Protein 4EZB (pdb70)

Sequence (290 aa):
TENLYFQSTTIAFIGFGEAAQSIAGGLGGRNAARLAAYDLRFNDPAASGALRARAAELGVEPLDDVAGIACADVVLSLVVGAATKAVAASAAPHLSDEAVFIDLNSVGPDTKALAAGAIATGKGSFVEGAVARVPPYAEKVPILVAGRRAVEVAERLNALGNLEAVGETPGQASSLKIRSVIKGVEALLIEALSSAERAGVTERILDSVQETFPGLDWRDVADYYLSRTFEHGARRVTETEAAETIESFGLNAPSRAACETIAAAHAAKDQGLSVNDGYRGFVPVLARRL

CATH classification: 3.40.50.720 (+1 more: 1.10.1040.10)

Secondary structure (DSSP, 8-state):
---HHHH--EEEEE--SHHHHHHHHHHHTTT-SEEEEE-GGGG-TTTHHHHHHHHHHTT-EEESSGGGGGG-SEEEE---GGGHHHHHHHHGGG--TT-EEEE--S--HHHHHHHHHHHHTSS-EEEEEE---STTTGGGS-EEEESTTHHHHHHHHHTT--EEEEESSTTHHHHH--TT--HHHHHHHHHHHHHHHHTT-HHHHHHHHHHHSTTS-HHHHHHHHHHHHHHHHHHHHH--HHHHHHHTTT-----HHHHHHHHHHHH---SS--TTSHHHHHHHHHHHH-

Nearest PDB structures (foldseek):
  4ezb-assembly1_A-2  TM=1.002E+00  e=1.034E-50  Sinorhizobium meliloti 1021
  3qsg-assembly1_A-2  TM=8.245E-01  e=1.124E-21  Alicyclobacillus acidocaldarius subsp. acidocaldarius DSM 446
  6smt-assembly3_E  TM=5.407E-01  e=2.673E-12  Mycolicibacterium smegmatis MC2 155
  8jku-assembly1_A  TM=5.371E-01  e=3.330E-12  synthetic construct
  7wxe-assembly1_B  TM=5.294E-01  e=2.555E-10  Paenibacillus mucilaginosus

Structure (mmCIF, N/CA/C/O backbone):
data_4EZB
#
_entry.id   4EZB
#
_cell.length_a   115.312
_cell.length_b   51.264
_cell.length_c   51.068
_cell.angle_alpha   90.000
_cell.angle_beta   105.440
_cell.angle_gamma   90.000
#
_symmetry.space_group_name_H-M   'C 1 2 1'
#
loop_
_entity.id
_entity.type
_entity.pdbx_description
1 polymer 'uncharacterized conserved protein'
2 water water
#
loop_
_atom_site.group_PDB
_atom_site.id
_atom_site.type_symbol
_atom_site.label_atom_id
_atom_site.label_alt_id
_atom_site.label_comp_id
_atom_site.label_asym_id
_atom_site.label_entity_id
_atom_site.label_seq_id
_atom_site.pdbx_PDB_ins_code
_atom_site.Cartn_x
_atom_site.Cartn_y
_atom_site.Cartn_z
_atom_site.occupancy
_atom_site.B_iso_or_equiv
_atom_site.auth_seq_id
_atom_site.auth_comp_id
_atom_site.auth_asym_id
_atom_site.auth_atom_id
_atom_site.pdbx_PDB_model_num
ATOM 1 N N . THR A 1 15 ? 21.846 45.150 4.591 1.00 77.42 -8 THR A N 1
ATOM 2 C CA . THR A 1 15 ? 23.057 45.254 3.719 1.00 79.08 -8 THR A CA 1
ATOM 3 C C . THR A 1 15 ? 23.651 43.870 3.395 1.00 78.00 -8 THR A C 1
ATOM 4 O O . THR A 1 15 ? 24.781 43.751 2.905 1.00 80.70 -8 THR A O 1
ATOM 8 N N . GLU A 1 16 ? 22.876 42.831 3.681 1.00 77.73 -7 GLU A N 1
ATOM 9 C CA . GLU A 1 16 ? 23.146 41.485 3.172 1.00 79.70 -7 GLU A CA 1
ATOM 10 C C . GLU A 1 16 ? 22.772 41.419 1.672 1.00 79.78 -7 GLU A C 1
ATOM 11 O O . GLU A 1 16 ? 22.352 42.426 1.093 1.00 85.97 -7 GLU A O 1
ATOM 17 N N . ASN A 1 17 ? 22.925 40.255 1.041 1.00 73.70 -6 ASN A N 1
ATOM 18 C CA . A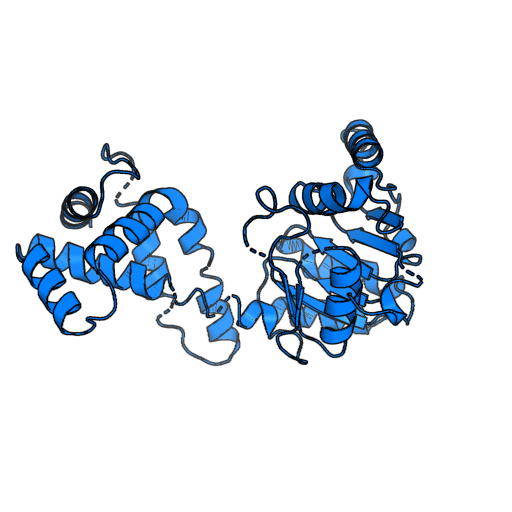SN A 1 17 ? 22.787 40.150 -0.423 1.00 70.06 -6 ASN A CA 1
ATOM 19 C C . ASN A 1 17 ? 21.352 40.216 -0.910 1.00 68.25 -6 ASN A C 1
ATOM 20 O O . ASN A 1 17 ? 20.450 39.640 -0.285 1.00 64.50 -6 ASN A O 1
ATOM 25 N N . LEU A 1 18 ? 21.150 40.926 -2.022 1.00 66.61 -5 LEU A N 1
ATOM 26 C CA . LEU A 1 18 ? 19.800 41.186 -2.540 1.00 66.38 -5 LEU A CA 1
ATOM 27 C C . LEU A 1 18 ? 19.184 39.917 -3.102 1.00 66.81 -5 LEU A C 1
ATOM 28 O O . LEU A 1 18 ? 17.998 39.627 -2.875 1.00 64.32 -5 LEU A O 1
ATOM 33 N N . TYR A 1 19 ? 20.002 39.161 -3.827 1.00 68.93 -4 TYR A N 1
ATOM 34 C CA . TYR A 1 19 ? 19.561 37.908 -4.408 1.00 71.23 -4 TYR A CA 1
ATOM 35 C C . TYR A 1 19 ? 18.884 37.025 -3.345 1.00 69.96 -4 TYR A C 1
ATOM 36 O O . TYR A 1 19 ? 17.888 36.347 -3.633 1.00 66.83 -4 TYR A O 1
ATOM 45 N N . PHE A 1 20 ? 19.403 37.092 -2.113 1.00 71.83 -3 PHE A N 1
ATOM 46 C CA . PHE A 1 20 ? 18.948 36.243 -1.001 1.00 73.67 -3 PHE A CA 1
ATOM 47 C C . PHE A 1 20 ? 17.785 36.773 -0.148 1.00 80.95 -3 PHE A C 1
ATOM 48 O O . PHE A 1 20 ? 17.014 35.974 0.393 1.00 84.04 -3 PHE A O 1
ATOM 56 N N . GLN A 1 21 ? 17.653 38.100 -0.041 1.00 81.83 -2 GLN A N 1
ATOM 57 C CA . GLN A 1 21 ? 16.496 38.731 0.628 1.00 81.48 -2 GLN A CA 1
ATOM 58 C C . GLN A 1 21 ? 15.200 38.621 -0.176 1.00 88.11 -2 GLN A C 1
ATOM 59 O O . GLN A 1 21 ? 14.136 38.364 0.393 1.00 93.66 -2 GLN A O 1
ATOM 65 N N . SER A 1 22 ? 15.288 38.839 -1.488 1.00 90.08 -1 SER A N 1
ATOM 66 C CA . SER A 1 22 ? 14.138 38.708 -2.383 1.00 97.96 -1 SER A CA 1
ATOM 67 C C . SER A 1 22 ? 14.018 37.272 -2.925 1.00 106.46 -1 SER A C 1
ATOM 68 O O . SER A 1 22 ? 13.930 37.049 -4.138 1.00 109.76 -1 SER A O 1
ATOM 87 N N . THR A 1 25 ? 12.349 31.310 0.850 1.00 92.61 2 THR A N 1
ATOM 88 C CA . THR A 1 25 ? 13.265 30.579 1.730 1.00 78.44 2 THR A CA 1
ATOM 89 C C . THR A 1 25 ? 12.609 29.665 2.801 1.00 65.98 2 THR A C 1
ATOM 90 O O . THR A 1 25 ? 12.284 30.107 3.908 1.00 62.86 2 THR A O 1
ATOM 94 N N . THR A 1 26 ? 12.434 28.385 2.464 1.00 58.63 3 THR A N 1
ATOM 95 C CA . THR A 1 26 ? 11.908 27.395 3.416 1.00 55.54 3 THR A CA 1
ATOM 96 C C . THR A 1 26 ? 12.993 26.489 4.021 1.00 52.15 3 THR A C 1
ATOM 97 O O . THR A 1 26 ? 13.770 25.868 3.302 1.00 51.88 3 THR A O 1
ATOM 101 N N . ILE A 1 27 ? 13.025 26.447 5.349 1.00 51.79 4 ILE A N 1
ATOM 102 C CA . ILE A 1 27 ? 13.965 25.643 6.122 1.00 51.89 4 ILE A CA 1
ATOM 103 C C . ILE A 1 27 ? 13.233 24.514 6.836 1.00 52.31 4 ILE A C 1
ATOM 104 O O . ILE A 1 27 ? 12.217 24.767 7.490 1.00 54.73 4 ILE A O 1
ATOM 109 N N . ALA A 1 28 ? 13.745 23.283 6.707 1.00 47.55 5 ALA A N 1
ATOM 110 C CA . ALA A 1 28 ? 13.228 22.145 7.471 1.00 47.28 5 ALA A CA 1
ATOM 111 C C . ALA A 1 28 ? 14.276 21.601 8.417 1.00 45.46 5 ALA A C 1
ATOM 112 O O . ALA A 1 28 ? 15.362 21.266 7.994 1.00 44.78 5 ALA A O 1
ATOM 114 N N . PHE A 1 29 ? 13.953 21.530 9.703 1.00 46.10 6 PHE A N 1
ATOM 115 C CA . PHE A 1 29 ? 14.827 20.863 10.669 1.00 44.05 6 PHE A CA 1
ATOM 116 C C . PHE A 1 29 ? 14.574 19.361 10.610 1.00 47.20 6 PHE A C 1
ATOM 117 O O . PHE A 1 29 ? 13.440 18.919 10.407 1.00 49.10 6 PHE A O 1
ATOM 125 N N . ILE A 1 30 ? 15.633 18.571 10.742 1.00 45.06 7 ILE A N 1
ATOM 126 C CA . ILE A 1 30 ? 15.460 17.165 11.071 1.00 40.61 7 ILE A CA 1
ATOM 127 C C . ILE A 1 30 ? 16.022 16.986 12.459 1.00 40.40 7 ILE A C 1
ATOM 128 O O . ILE A 1 30 ? 17.213 17.181 12.685 1.00 39.48 7 ILE A O 1
ATOM 133 N N . GLY A 1 31 ? 15.132 16.645 13.382 1.00 45.26 8 GLY A N 1
ATOM 134 C CA . GLY A 1 31 ? 15.413 16.712 14.804 1.00 48.54 8 GLY A CA 1
ATOM 135 C C . GLY A 1 31 ? 14.769 17.995 15.283 1.00 53.00 8 GLY A C 1
ATOM 136 O O . GLY A 1 31 ? 14.973 19.051 14.686 1.00 54.05 8 GLY A O 1
ATOM 137 N N . PHE A 1 32 ? 13.951 17.893 16.326 1.00 53.29 9 PHE A N 1
ATOM 138 C CA . PHE A 1 32 ? 13.397 19.062 16.982 1.00 53.24 9 PHE A CA 1
ATOM 139 C C . PHE A 1 32 ? 13.653 19.039 18.491 1.00 51.71 9 PHE A C 1
ATOM 140 O O . PHE A 1 32 ? 12.729 19.128 19.300 1.00 52.38 9 PHE A O 1
ATOM 148 N N . GLY A 1 33 ? 14.924 18.900 18.849 1.00 50.73 10 GLY A N 1
ATOM 149 C CA . GLY A 1 33 ? 15.359 18.956 20.241 1.00 53.86 10 GLY A CA 1
ATOM 150 C C . GLY A 1 33 ? 15.626 20.390 20.654 1.00 58.67 10 GLY A C 1
ATOM 151 O O . GLY A 1 33 ? 15.181 21.330 19.981 1.00 58.43 10 GLY A O 1
ATOM 152 N N . GLU A 1 34 ? 16.370 20.554 21.746 1.00 60.12 11 GLU A N 1
ATOM 153 C CA . GLU A 1 34 ? 16.683 21.880 22.295 1.00 66.32 11 GLU A CA 1
ATOM 154 C C . GLU A 1 34 ? 17.395 22.801 21.290 1.00 64.09 11 GLU A C 1
ATOM 155 O O . GLU A 1 34 ? 16.913 23.909 21.004 1.00 61.90 11 GLU A O 1
ATOM 161 N N . ALA A 1 35 ? 18.528 22.332 20.758 1.00 59.24 12 ALA A N 1
ATOM 162 C CA . ALA A 1 35 ? 19.327 23.100 19.792 1.00 54.20 12 ALA A CA 1
ATOM 163 C C . ALA A 1 35 ? 18.504 23.565 18.592 1.00 54.45 12 ALA A C 1
ATOM 164 O O . ALA A 1 35 ? 18.554 24.751 18.243 1.00 54.15 12 ALA A O 1
ATOM 166 N N . ALA A 1 36 ? 17.752 22.638 17.981 1.00 51.18 13 ALA A N 1
ATOM 167 C CA . ALA A 1 36 ? 16.846 22.965 16.879 1.00 51.81 13 ALA A CA 1
ATOM 168 C C . ALA A 1 36 ? 15.755 23.920 17.309 1.00 56.39 13 ALA A C 1
ATOM 169 O O . ALA A 1 36 ? 15.328 24.753 16.513 1.00 57.73 13 ALA A O 1
ATOM 171 N N . GLN A 1 37 ? 15.301 23.793 18.560 1.00 59.90 14 GLN A N 1
ATOM 172 C CA . GLN A 1 37 ? 14.238 24.660 19.099 1.00 60.55 14 GLN A CA 1
ATOM 173 C C . GLN A 1 37 ? 14.687 26.111 19.308 1.00 58.88 14 GLN A C 1
ATOM 174 O O . GLN A 1 37 ? 14.047 27.043 18.799 1.00 59.04 14 GLN A O 1
ATOM 180 N N . SER A 1 38 ? 15.794 26.294 20.030 1.00 60.13 15 SER A N 1
ATOM 181 C CA . SER A 1 38 ? 16.417 27.615 20.179 1.00 64.62 15 SER A CA 1
ATOM 182 C C . SER A 1 38 ? 16.764 28.275 18.839 1.00 65.28 15 SER A C 1
ATOM 183 O O . SER A 1 38 ? 16.504 29.460 18.663 1.00 63.40 15 SER A O 1
ATOM 186 N N . ILE A 1 39 ? 17.331 27.521 17.892 1.00 63.43 16 ILE A N 1
ATOM 187 C CA . ILE A 1 39 ? 17.581 28.089 16.562 1.00 60.22 16 ILE A CA 1
ATOM 188 C C . ILE A 1 39 ? 16.272 28.562 15.927 1.00 59.59 16 ILE A C 1
ATOM 189 O O . ILE A 1 39 ? 16.163 29.719 15.506 1.00 57.11 16 ILE A O 1
ATOM 194 N N . ALA A 1 40 ? 15.283 27.673 15.873 1.00 61.34 17 ALA A N 1
ATOM 195 C CA . ALA A 1 40 ? 13.986 28.004 15.268 1.00 65.61 17 ALA A CA 1
ATOM 196 C C . ALA A 1 40 ? 13.286 29.090 16.069 1.00 66.50 17 ALA A C 1
ATOM 197 O O . ALA A 1 40 ? 12.508 29.875 15.521 1.00 64.46 17 ALA A O 1
ATOM 199 N N . GLY A 1 41 ? 13.584 29.124 17.367 1.00 71.33 18 GLY A N 1
ATOM 200 C CA . GLY A 1 41 ? 13.125 30.191 18.260 1.00 77.21 18 GLY A CA 1
ATOM 201 C C . GLY A 1 41 ? 13.454 31.576 17.736 1.00 78.80 18 GLY A C 1
ATOM 202 O O . GLY A 1 41 ? 12.549 32.356 17.426 1.00 79.57 18 GLY A O 1
ATOM 203 N N . GLY A 1 42 ? 14.752 31.859 17.613 1.00 79.31 19 GLY A N 1
ATOM 204 C CA . GLY A 1 42 ? 15.248 33.156 17.129 1.00 79.10 19 GLY A CA 1
ATOM 205 C C . GLY A 1 42 ? 14.865 33.536 15.705 1.00 78.16 19 GLY A C 1
ATOM 206 O O . GLY A 1 42 ? 14.927 34.706 15.333 1.00 83.57 19 GLY A O 1
ATOM 207 N N . LEU A 1 43 ? 14.469 32.555 14.906 1.00 74.64 20 LEU A N 1
ATOM 208 C CA . LEU A 1 43 ? 14.041 32.797 13.529 1.00 79.29 20 LEU A CA 1
ATOM 209 C C . LEU A 1 43 ? 12.532 32.986 13.421 1.00 84.56 20 LEU A C 1
ATOM 210 O O . LEU A 1 43 ? 12.051 33.686 12.522 1.00 81.45 20 LEU A O 1
ATOM 215 N N . GLY A 1 44 ? 11.807 32.345 14.343 1.00 93.39 21 GLY A N 1
ATOM 216 C CA . GLY A 1 44 ? 10.352 32.171 14.267 1.00 98.91 21 GLY A CA 1
ATOM 217 C C . GLY A 1 44 ? 9.487 33.417 14.312 1.00 105.68 21 GLY A C 1
ATOM 218 O O . GLY A 1 44 ? 8.529 33.542 13.538 1.00 112.37 21 GLY A O 1
ATOM 219 N N . GLY A 1 45 ? 9.815 34.332 15.221 1.00 104.57 22 GLY A N 1
ATOM 220 C CA . GLY A 1 45 ? 9.060 35.574 15.382 1.00 111.16 22 GLY A CA 1
ATOM 221 C C . GLY A 1 45 ? 9.145 36.495 14.177 1.00 111.36 22 GLY A C 1
ATOM 222 O O . GLY A 1 45 ? 8.185 37.216 13.866 1.00 111.91 22 GLY A O 1
ATOM 223 N N . ARG A 1 46 ? 10.291 36.460 13.496 1.00 106.53 23 ARG A N 1
ATOM 224 C CA . ARG A 1 46 ? 10.526 37.297 12.322 1.00 106.15 23 ARG A CA 1
ATOM 225 C C . ARG A 1 46 ? 9.745 36.797 11.118 1.00 103.27 23 ARG A C 1
ATOM 226 O O . ARG A 1 46 ? 9.554 37.538 10.159 1.00 104.73 23 ARG A O 1
ATOM 234 N N . ASN A 1 47 ? 9.289 35.545 11.163 1.00 100.04 24 ASN A N 1
ATOM 235 C CA . ASN A 1 47 ? 8.899 34.844 9.940 1.00 98.01 24 ASN A CA 1
ATOM 236 C C . ASN A 1 47 ? 9.988 35.173 8.904 1.00 96.26 24 ASN A C 1
ATOM 237 O O . ASN A 1 47 ? 9.703 35.584 7.771 1.00 93.77 24 ASN A O 1
ATOM 242 N N . ALA A 1 48 ? 11.243 35.018 9.347 1.00 94.18 25 ALA A N 1
ATOM 243 C CA . ALA A 1 48 ? 12.431 35.180 8.507 1.00 83.02 25 ALA A CA 1
ATOM 244 C C . ALA A 1 48 ? 12.420 34.128 7.406 1.00 78.16 25 ALA A C 1
ATOM 245 O O . ALA A 1 48 ? 13.018 34.315 6.338 1.00 78.16 25 ALA A O 1
ATOM 247 N N . ALA A 1 49 ? 11.722 33.026 7.674 1.00 70.57 26 ALA A N 1
ATOM 248 C CA . ALA A 1 49 ? 11.544 31.967 6.697 1.00 66.01 26 ALA A CA 1
ATOM 249 C C . ALA A 1 49 ? 10.398 31.064 7.131 1.00 60.37 26 ALA A C 1
ATOM 250 O O . ALA A 1 49 ? 10.147 30.920 8.330 1.00 55.93 26 ALA A O 1
ATOM 252 N N . ARG A 1 50 ? 9.685 30.488 6.162 1.00 61.47 27 ARG A N 1
ATOM 253 C CA . ARG A 1 50 ? 8.803 29.365 6.449 1.00 63.71 27 ARG A CA 1
ATOM 254 C C . ARG A 1 50 ? 9.632 28.256 7.119 1.00 64.22 27 ARG A C 1
ATOM 255 O O . ARG A 1 50 ? 10.537 27.687 6.502 1.00 65.55 27 ARG A O 1
ATOM 263 N N . LEU A 1 51 ? 9.344 27.986 8.390 1.00 59.95 28 LEU A N 1
ATOM 264 C CA . LEU A 1 51 ? 10.001 26.923 9.131 1.00 53.95 28 LEU A CA 1
ATOM 265 C C . LEU A 1 51 ? 9.155 25.659 9.124 1.00 54.49 28 LEU A C 1
ATOM 266 O O . LEU A 1 51 ? 7.933 25.730 9.029 1.00 58.35 28 LEU A O 1
ATOM 271 N N . ALA A 1 52 ? 9.817 24.505 9.199 1.00 52.29 29 ALA A N 1
ATOM 272 C CA . ALA A 1 52 ? 9.173 23.192 9.393 1.00 50.03 29 ALA A CA 1
ATOM 273 C C . ALA A 1 52 ? 10.136 22.309 10.165 1.00 47.45 29 ALA A C 1
ATOM 274 O O . ALA A 1 52 ? 11.325 22.628 10.271 1.00 45.48 29 ALA A O 1
ATOM 276 N N . ALA A 1 53 ? 9.631 21.219 10.731 1.00 45.75 30 ALA A N 1
ATOM 277 C CA . ALA A 1 53 ? 10.502 20.273 11.411 1.00 45.61 30 ALA A CA 1
ATOM 278 C C . ALA A 1 53 ? 9.968 18.845 11.316 1.00 51.35 30 ALA A C 1
ATOM 279 O O . ALA A 1 53 ? 8.776 18.601 11.563 1.00 53.78 30 ALA A O 1
ATOM 281 N N . TYR A 1 54 ? 10.838 17.908 10.929 1.00 50.75 31 TYR A N 1
ATOM 282 C CA . TYR A 1 54 ? 10.516 16.497 11.089 1.00 52.79 31 TYR A CA 1
ATOM 283 C C . TYR A 1 54 ? 11.183 15.955 12.358 1.00 50.17 31 TYR A C 1
ATOM 284 O O . TYR A 1 54 ? 12.376 16.199 12.617 1.00 49.02 31 TYR A O 1
ATOM 293 N N . ASP A 1 55 ? 10.385 15.253 13.157 1.00 47.02 32 ASP A N 1
ATOM 294 C CA . ASP A 1 55 ? 10.861 14.584 14.359 1.00 50.25 32 ASP A CA 1
ATOM 295 C C . ASP A 1 55 ? 10.044 13.294 14.491 1.00 55.43 32 ASP A C 1
ATOM 296 O O . ASP A 1 55 ? 8.856 13.271 14.166 1.00 52.54 32 ASP A O 1
ATOM 301 N N . LEU A 1 56 ? 10.698 12.217 14.925 1.00 59.18 33 LEU A N 1
ATOM 302 C CA . LEU A 1 56 ? 10.024 10.930 15.131 1.00 59.64 33 LEU A CA 1
ATOM 303 C C . LEU A 1 56 ? 8.967 11.045 16.222 1.00 57.00 33 LEU A C 1
ATOM 304 O O . LEU A 1 56 ? 7.952 10.347 16.181 1.00 56.35 33 LEU A O 1
ATOM 309 N N . ARG A 1 57 ? 9.216 11.925 17.194 1.00 54.33 34 ARG A N 1
ATOM 310 C CA . ARG A 1 57 ? 8.305 12.121 18.312 1.00 54.38 34 ARG A CA 1
ATOM 311 C C . ARG A 1 57 ? 6.983 12.783 17.909 1.00 55.41 34 ARG A C 1
ATOM 312 O O . ARG A 1 57 ? 6.005 12.726 18.667 1.00 57.74 34 ARG A O 1
ATOM 320 N N . PHE A 1 58 ? 6.945 13.405 16.731 1.00 54.20 35 PHE A N 1
ATOM 321 C CA . PHE A 1 58 ? 5.699 13.944 16.187 1.00 53.31 35 PHE A CA 1
ATOM 322 C C . PHE A 1 58 ? 4.660 12.833 15.932 1.00 56.96 35 PHE A C 1
ATOM 323 O O . PHE A 1 58 ? 3.469 13.116 15.777 1.00 55.11 35 PHE A O 1
ATOM 331 N N . ASN A 1 59 ? 5.125 11.578 15.932 1.00 59.91 36 ASN A N 1
ATOM 332 C CA . ASN A 1 59 ? 4.305 10.384 15.666 1.00 64.13 36 ASN A CA 1
ATOM 333 C C . ASN A 1 59 ? 4.069 9.489 16.888 1.00 60.01 36 ASN A C 1
ATOM 334 O O . ASN A 1 59 ? 3.361 8.485 16.804 1.00 60.08 36 ASN A O 1
ATOM 339 N N . ASP A 1 60 ? 4.694 9.847 18.005 1.00 56.08 37 ASP A N 1
ATOM 340 C CA . ASP A 1 60 ? 4.595 9.098 19.251 1.00 54.82 37 ASP A CA 1
ATOM 341 C C . ASP A 1 60 ? 3.460 9.674 20.076 1.00 52.02 37 ASP A C 1
ATOM 342 O O . ASP A 1 60 ? 3.545 10.822 20.487 1.00 51.69 37 ASP A O 1
ATOM 347 N N . PRO A 1 61 ? 2.396 8.883 20.341 1.00 51.92 38 PRO A N 1
ATOM 348 C CA . PRO A 1 61 ? 1.262 9.421 21.110 1.00 50.88 38 PRO A CA 1
ATOM 349 C C . PRO A 1 61 ? 1.664 10.016 22.471 1.00 50.76 38 PRO A C 1
ATOM 350 O O . PRO A 1 61 ? 0.957 10.877 23.004 1.00 52.69 38 PRO A O 1
ATOM 354 N N . ALA A 1 62 ? 2.790 9.561 23.014 1.00 48.06 39 ALA A N 1
ATOM 355 C CA . ALA A 1 62 ? 3.236 9.953 24.344 1.00 47.06 39 ALA A CA 1
ATOM 356 C C . ALA A 1 62 ? 3.934 11.300 24.328 1.00 49.79 39 ALA A C 1
ATOM 357 O O . ALA A 1 62 ? 4.057 11.941 25.367 1.00 48.17 39 ALA A O 1
ATOM 359 N N . ALA A 1 63 ? 4.397 11.728 23.155 1.00 49.64 40 ALA A N 1
ATOM 360 C CA . ALA A 1 63 ? 5.184 12.951 23.069 1.00 49.80 40 ALA A CA 1
ATOM 361 C C . ALA A 1 63 ? 4.596 13.913 22.068 1.00 49.86 40 ALA A C 1
ATOM 362 O O . ALA A 1 63 ? 4.930 15.095 22.068 1.00 50.64 40 ALA A O 1
ATOM 364 N N . SER A 1 64 ? 3.721 13.397 21.218 1.00 50.03 41 SER A N 1
ATOM 365 C CA . SER A 1 64 ? 3.200 14.151 20.078 1.00 54.63 41 SER A CA 1
ATOM 366 C C . SER A 1 64 ? 2.543 15.487 20.465 1.00 56.69 41 SER A C 1
ATOM 367 O O . SER A 1 64 ? 2.902 16.540 19.939 1.00 59.65 41 SER A O 1
ATOM 370 N N . GLY A 1 65 ? 1.595 15.430 21.393 1.00 56.73 42 GLY A N 1
ATOM 371 C CA . GLY A 1 65 ? 0.860 16.601 21.813 1.00 56.16 42 GLY A CA 1
ATOM 372 C C . GLY A 1 65 ? 1.796 17.692 22.274 1.00 54.84 42 GLY A C 1
ATOM 373 O O . GLY A 1 65 ? 1.742 18.815 21.768 1.00 54.31 42 GLY A O 1
ATOM 374 N N . ALA A 1 66 ? 2.662 17.345 23.225 1.00 53.96 43 ALA A N 1
ATOM 375 C CA . ALA A 1 66 ? 3.588 18.299 23.831 1.00 53.60 43 ALA A CA 1
ATOM 376 C C . ALA A 1 66 ? 4.596 18.853 22.828 1.00 57.85 43 ALA A C 1
ATOM 377 O O . ALA A 1 66 ? 4.987 20.016 22.925 1.00 60.51 43 ALA A O 1
ATOM 379 N N . LEU A 1 67 ? 5.030 18.033 21.871 1.00 57.92 44 LEU A N 1
ATOM 380 C CA . LEU A 1 67 ? 5.991 18.533 20.884 1.00 56.76 44 LEU A CA 1
ATOM 381 C C . LEU A 1 67 ? 5.343 19.438 19.830 1.00 55.35 44 LEU A C 1
ATOM 382 O O . LEU A 1 67 ? 5.953 20.421 19.405 1.00 55.58 44 LEU A O 1
ATOM 387 N N . ARG A 1 68 ? 4.108 19.120 19.441 1.00 55.68 45 ARG A N 1
ATOM 388 C CA . ARG A 1 68 ? 3.390 19.910 18.443 1.00 57.95 45 ARG A CA 1
ATOM 389 C C . ARG A 1 68 ? 2.970 21.282 18.957 1.00 64.97 45 ARG A C 1
ATOM 390 O O . ARG A 1 68 ? 2.904 22.253 18.194 1.00 66.47 45 ARG A O 1
ATOM 398 N N . ALA A 1 69 ? 2.686 21.351 20.253 1.00 67.53 46 ALA A N 1
ATOM 399 C CA . ALA A 1 69 ? 2.382 22.617 20.897 1.00 68.58 46 ALA A CA 1
ATOM 400 C C . ALA A 1 69 ? 3.607 23.512 20.863 1.00 69.04 46 ALA A C 1
ATOM 401 O O . ALA A 1 69 ? 3.491 24.703 20.571 1.00 68.33 46 ALA A O 1
ATOM 403 N N . ARG A 1 70 ? 4.779 22.947 21.159 1.00 68.49 47 ARG A N 1
ATOM 404 C CA . ARG A 1 70 ? 5.993 23.756 21.166 1.00 67.21 47 ARG A CA 1
ATOM 405 C C . ARG A 1 70 ? 6.373 24.194 19.763 1.00 68.98 47 ARG A C 1
ATOM 406 O O . ARG A 1 70 ? 6.848 25.315 19.566 1.00 71.76 47 ARG A O 1
ATOM 414 N N . ALA A 1 71 ? 6.126 23.325 18.791 1.00 66.97 48 ALA A N 1
ATOM 415 C CA . ALA A 1 71 ? 6.322 23.677 17.394 1.00 64.99 48 ALA A CA 1
ATOM 416 C C . ALA A 1 71 ? 5.432 24.864 17.026 1.00 67.96 48 ALA A C 1
ATOM 417 O O . ALA A 1 71 ? 5.866 25.780 16.319 1.00 68.79 48 ALA A O 1
ATOM 419 N N . ALA A 1 72 ? 4.196 24.846 17.523 1.00 67.57 49 ALA A N 1
ATOM 420 C CA . ALA A 1 72 ? 3.243 25.930 17.297 1.00 67.84 49 ALA A CA 1
ATOM 421 C C . ALA A 1 72 ? 3.662 27.213 18.036 1.00 64.63 49 ALA A C 1
ATOM 422 O O . ALA A 1 72 ? 3.537 28.312 17.501 1.00 58.87 49 ALA A O 1
ATOM 424 N N . GLU A 1 73 ? 4.196 27.047 19.246 1.00 66.04 50 GLU A N 1
ATOM 425 C CA . GLU A 1 73 ? 4.643 28.161 20.076 1.00 72.74 50 GLU A CA 1
ATOM 426 C C . GLU A 1 73 ? 5.888 28.880 19.516 1.00 78.96 50 GLU A C 1
ATOM 427 O O . GLU A 1 73 ? 6.034 30.099 19.696 1.00 80.77 50 GLU A O 1
ATOM 433 N N . LEU A 1 74 ? 6.780 28.126 18.859 1.00 73.42 51 LEU A N 1
ATOM 434 C CA . LEU A 1 74 ? 7.949 28.705 18.169 1.00 63.63 51 LEU A CA 1
ATOM 435 C C . LEU A 1 74 ? 7.636 29.027 16.704 1.00 62.79 51 LEU A C 1
ATOM 436 O O . LEU A 1 74 ? 8.481 29.536 15.981 1.00 65.39 51 LEU A O 1
ATOM 441 N N . GLY A 1 75 ? 6.408 28.744 16.282 1.00 65.08 52 GLY A N 1
ATOM 442 C CA . GLY A 1 75 ? 5.947 29.066 14.934 1.00 64.21 52 GLY A CA 1
ATOM 443 C C . GLY A 1 75 ? 6.583 28.218 13.854 1.00 65.33 52 GLY A C 1
ATOM 444 O O . GLY A 1 75 ? 6.907 28.730 12.773 1.00 61.59 52 GLY A O 1
ATOM 445 N N . VAL A 1 76 ? 6.751 26.925 14.160 1.00 66.11 53 VAL A N 1
ATOM 446 C CA . VAL A 1 76 ? 7.320 25.913 13.259 1.00 59.72 53 VAL A CA 1
ATOM 447 C C . VAL A 1 76 ? 6.248 24.875 12.888 1.00 58.76 53 VAL A C 1
ATOM 448 O O . VAL A 1 76 ? 5.509 24.424 13.754 1.00 62.69 53 VAL A O 1
ATOM 452 N N . GLU A 1 77 ? 6.164 24.489 11.618 1.00 55.99 54 GLU A N 1
ATOM 453 C CA . GLU A 1 77 ? 5.220 23.454 11.223 1.00 57.63 54 GLU A CA 1
ATOM 454 C C . GLU A 1 77 ? 5.770 22.042 11.454 1.00 62.75 54 GLU A C 1
ATOM 455 O O . GLU A 1 77 ? 6.886 21.715 11.023 1.00 60.60 54 GLU A O 1
ATOM 461 N N . PRO A 1 78 ? 4.989 21.195 12.144 1.00 63.75 55 PRO A N 1
ATOM 462 C CA . PRO A 1 78 ? 5.353 19.780 12.246 1.00 63.14 55 PRO A CA 1
ATOM 463 C C . PRO A 1 78 ? 5.127 19.049 10.925 1.00 59.37 55 PRO A C 1
ATOM 464 O O . PRO A 1 78 ? 4.166 19.316 10.227 1.00 61.68 55 PRO A O 1
ATOM 468 N N . LEU A 1 79 ? 6.045 18.168 10.568 1.00 58.93 56 LEU A N 1
ATOM 469 C CA . LEU A 1 79 ? 5.886 17.334 9.399 1.00 63.24 56 LEU A CA 1
ATOM 470 C C . LEU A 1 79 ? 5.639 15.938 9.938 1.00 65.03 56 LEU A C 1
ATOM 471 O O . LEU A 1 79 ? 6.306 15.524 10.881 1.00 65.56 56 LEU A O 1
ATOM 476 N N . ASP A 1 80 ? 4.673 15.229 9.360 1.00 73.02 57 ASP A N 1
ATOM 477 C CA . ASP A 1 80 ? 4.350 13.862 9.795 1.00 83.98 57 ASP A CA 1
ATOM 478 C C . ASP A 1 80 ? 5.426 12.856 9.336 1.00 80.39 57 ASP A C 1
ATOM 479 O O . ASP A 1 80 ? 5.662 11.829 9.996 1.00 76.85 57 ASP A O 1
ATOM 484 N N . ASP A 1 81 ? 6.081 13.186 8.218 1.00 72.45 58 ASP A N 1
ATOM 485 C CA . ASP A 1 81 ? 7.000 12.291 7.515 1.00 67.29 58 ASP A CA 1
ATOM 486 C C . ASP A 1 81 ? 8.263 13.013 7.011 1.00 61.11 58 ASP A C 1
ATOM 487 O O . ASP A 1 81 ? 8.262 14.247 6.796 1.00 56.48 58 ASP A O 1
ATOM 492 N N . VAL A 1 82 ? 9.331 12.241 6.809 1.00 55.08 59 VAL A N 1
ATOM 493 C CA . VAL A 1 82 ? 10.566 12.781 6.231 1.00 53.81 59 VAL A CA 1
ATOM 494 C C . VAL A 1 82 ? 10.342 13.380 4.820 1.00 52.71 59 VAL A C 1
ATOM 495 O O . VAL A 1 82 ? 11.017 14.344 4.434 1.00 48.54 59 VAL A O 1
ATOM 499 N N . ALA A 1 83 ? 9.360 12.844 4.088 1.00 52.67 60 ALA A N 1
ATOM 500 C CA . ALA A 1 83 ? 9.058 13.307 2.731 1.00 51.40 60 ALA A CA 1
ATOM 501 C C . ALA A 1 83 ? 8.495 14.717 2.677 1.00 52.44 60 ALA A C 1
ATOM 502 O O . ALA A 1 83 ? 8.433 15.324 1.606 1.00 52.30 60 ALA A O 1
ATOM 504 N N . GLY A 1 84 ? 8.109 15.248 3.833 1.00 52.89 61 GLY A N 1
ATOM 505 C CA . GLY A 1 84 ? 7.682 16.644 3.925 1.00 52.88 61 GLY A CA 1
ATOM 506 C C . GLY A 1 84 ? 8.811 17.660 3.784 1.00 53.37 61 GLY A C 1
ATOM 507 O O . GLY A 1 84 ? 8.586 18.862 3.892 1.00 53.95 61 GLY A O 1
ATOM 508 N N . ILE A 1 85 ? 10.033 17.194 3.553 1.00 50.79 62 ILE A N 1
ATOM 509 C CA . ILE A 1 85 ? 11.160 18.108 3.386 1.00 49.01 62 ILE A CA 1
ATOM 510 C C . ILE A 1 85 ? 11.321 18.493 1.923 1.00 49.03 62 ILE A C 1
ATOM 511 O O . ILE A 1 85 ? 12.146 19.342 1.594 1.00 52.83 62 ILE A O 1
ATOM 516 N N . ALA A 1 86 ? 10.546 17.863 1.049 1.00 45.96 63 ALA A N 1
ATOM 517 C CA . ALA A 1 86 ? 10.600 18.166 -0.370 1.00 49.60 63 ALA A CA 1
ATOM 518 C C . ALA A 1 86 ? 10.347 19.650 -0.637 1.00 55.85 63 ALA A C 1
ATOM 519 O O . ALA A 1 86 ? 10.741 20.173 -1.678 1.00 64.47 63 ALA A O 1
ATOM 521 N N . CYS A 1 87 ? 9.717 20.326 0.322 1.00 58.74 64 CYS A N 1
ATOM 522 C CA . CYS A 1 87 ? 9.351 21.740 0.187 1.00 66.88 64 CYS A CA 1
ATOM 523 C C . CYS A 1 87 ? 10.485 22.691 0.550 1.00 67.23 64 CYS A C 1
ATOM 524 O O . CYS A 1 87 ? 10.439 23.873 0.197 1.00 72.73 64 CYS A O 1
ATOM 527 N N . ALA A 1 88 ? 11.485 22.181 1.270 1.00 60.81 65 ALA A N 1
ATOM 528 C CA . ALA A 1 88 ? 12.548 23.008 1.840 1.00 58.24 65 ALA A CA 1
ATOM 529 C C . ALA A 1 88 ? 13.616 23.381 0.819 1.00 51.32 65 ALA A C 1
ATOM 530 O O . ALA A 1 88 ? 13.914 22.602 -0.087 1.00 49.27 65 ALA A O 1
ATOM 532 N N . ASP A 1 89 ? 14.145 24.596 0.961 1.00 47.51 66 ASP A N 1
ATOM 533 C CA . ASP A 1 89 ? 15.366 25.021 0.266 1.00 50.91 66 ASP A CA 1
ATOM 534 C C . ASP A 1 89 ? 16.603 24.592 1.052 1.00 51.35 66 ASP A C 1
ATOM 535 O O . ASP A 1 89 ? 17.640 24.271 0.467 1.00 58.06 66 ASP A O 1
ATOM 540 N N . VAL A 1 90 ? 16.489 24.615 2.377 1.00 48.26 67 VAL A N 1
ATOM 541 C CA . VAL A 1 90 ? 17.578 24.266 3.270 1.00 47.16 67 VAL A CA 1
ATOM 542 C C . VAL A 1 90 ? 17.079 23.319 4.344 1.00 47.20 67 VAL A C 1
ATOM 543 O O . VAL A 1 90 ? 16.172 23.648 5.097 1.00 48.71 67 VAL A O 1
ATOM 547 N N . VAL A 1 91 ? 17.688 22.148 4.410 1.00 42.17 68 VAL A N 1
ATOM 548 C CA . VAL A 1 91 ? 17.409 21.196 5.451 1.00 39.85 68 VAL A CA 1
ATOM 549 C C . VAL A 1 91 ? 18.547 21.163 6.486 1.00 39.18 68 VAL A C 1
ATOM 550 O O . VAL A 1 91 ? 19.725 20.946 6.126 1.00 40.98 68 VAL A O 1
ATOM 554 N N . LEU A 1 92 ? 18.201 21.400 7.755 1.00 34.17 69 LEU A N 1
ATOM 555 C CA . LEU A 1 92 ? 19.162 21.377 8.861 1.00 31.61 69 LEU A CA 1
ATOM 556 C C . LEU A 1 92 ? 19.060 20.038 9.642 1.00 32.33 69 LEU A C 1
ATOM 557 O O . LEU A 1 92 ? 18.008 19.709 10.205 1.00 31.88 69 LEU A O 1
ATOM 562 N N . SER A 1 93 ? 20.144 19.273 9.679 1.00 32.71 70 SER A N 1
ATOM 563 C CA . SER A 1 93 ? 20.119 17.969 10.373 1.00 32.79 70 SER A CA 1
ATOM 564 C C . SER A 1 93 ? 2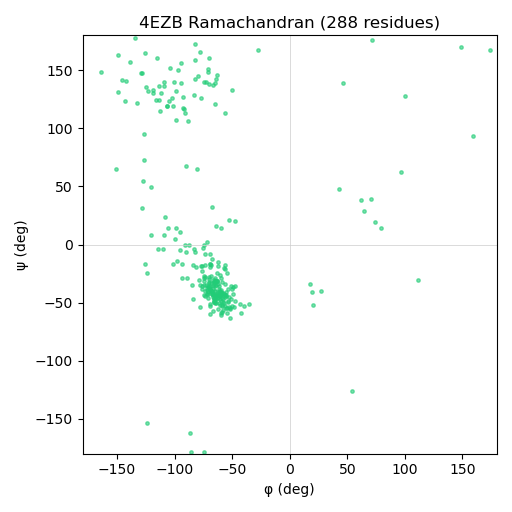0.722 18.108 11.759 1.00 32.20 70 SER A C 1
ATOM 565 O O . SER A 1 93 ? 21.910 18.264 11.892 1.00 33.54 70 SER A O 1
ATOM 568 N N . LEU A 1 94 ? 19.888 18.072 12.786 1.00 36.34 71 LEU A N 1
ATOM 569 C CA . LEU A 1 94 ? 20.368 18.112 14.175 1.00 41.44 71 LEU A CA 1
ATOM 570 C C . LEU A 1 94 ? 19.740 16.913 14.874 1.00 45.12 71 LEU A C 1
ATOM 571 O O . LEU A 1 94 ? 18.583 16.951 15.292 1.00 46.66 71 LEU A O 1
ATOM 576 N N . VAL A 1 95 ? 20.486 15.823 14.932 1.00 44.93 72 VAL A N 1
ATOM 577 C CA . VAL A 1 95 ? 19.976 14.574 15.486 1.00 43.32 72 VAL A CA 1
ATOM 578 C C . VAL A 1 95 ? 21.061 14.026 16.401 1.00 48.50 72 VAL A C 1
ATOM 579 O O . VAL A 1 95 ? 22.145 14.636 16.526 1.00 50.14 72 VAL A O 1
ATOM 583 N N . VAL A 1 96 ? 20.798 12.899 17.059 1.00 48.29 73 VAL A N 1
ATOM 584 C CA . VAL A 1 96 ? 21.847 12.318 17.879 1.00 48.78 73 VAL A CA 1
ATOM 585 C C . VAL A 1 96 ? 22.944 11.861 16.934 1.00 51.02 73 VAL A C 1
ATOM 586 O O . VAL A 1 96 ? 22.666 11.306 15.858 1.00 55.30 73 VAL A O 1
ATOM 590 N N . GLY A 1 97 ? 24.182 12.126 17.332 1.00 49.65 74 GLY A N 1
ATOM 591 C CA . GLY A 1 97 ? 25.350 11.734 16.572 1.00 49.77 74 GLY A CA 1
ATOM 592 C C . GLY A 1 97 ? 25.183 10.398 15.877 1.00 51.15 74 GLY A C 1
ATOM 593 O O . GLY A 1 97 ? 25.401 10.304 14.661 1.00 51.38 74 GLY A O 1
ATOM 594 N N . ALA A 1 98 ? 24.762 9.383 16.640 1.00 47.76 75 ALA A N 1
ATOM 595 C CA . ALA A 1 98 ? 24.640 8.024 16.129 1.00 49.18 75 ALA A CA 1
ATOM 596 C C . ALA A 1 98 ? 23.742 7.956 14.903 1.00 50.62 75 ALA A C 1
ATOM 597 O O . ALA A 1 98 ? 23.997 7.162 14.011 1.00 55.03 75 ALA A O 1
ATOM 599 N N . ALA A 1 99 ? 22.705 8.793 14.854 1.00 48.16 76 ALA A N 1
ATOM 600 C CA . ALA A 1 99 ? 21.713 8.715 13.779 1.00 49.25 76 ALA A CA 1
ATOM 601 C C . ALA A 1 99 ? 22.095 9.445 12.476 1.00 48.18 76 ALA A C 1
ATOM 602 O O . ALA A 1 99 ? 21.362 9.362 11.489 1.00 50.99 76 ALA A O 1
ATOM 604 N N . THR A 1 100 ? 23.236 10.135 12.469 1.00 45.63 77 THR A N 1
ATOM 605 C CA . THR A 1 100 ? 23.645 10.984 11.334 1.00 45.79 77 THR A CA 1
ATOM 606 C C . THR A 1 100 ? 23.406 10.390 9.917 1.00 44.42 77 THR A C 1
ATOM 607 O O . THR A 1 100 ? 22.699 10.976 9.091 1.00 42.64 77 THR A O 1
ATOM 611 N N . LYS A 1 101 ? 24.004 9.239 9.660 1.00 47.15 78 LYS A N 1
ATOM 612 C CA . LYS A 1 101 ? 23.964 8.569 8.344 1.00 49.86 78 LYS A CA 1
ATOM 613 C C . LYS A 1 101 ? 22.555 8.128 7.985 1.00 47.53 78 LYS A C 1
ATOM 614 O O . LYS A 1 101 ? 22.048 8.438 6.894 1.00 48.84 78 LYS A O 1
ATOM 620 N N . ALA A 1 102 ? 21.912 7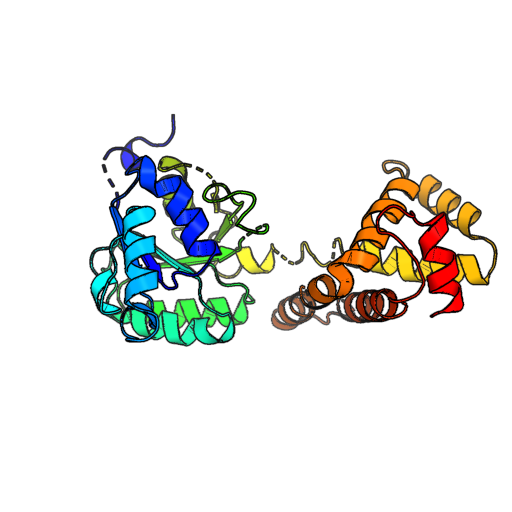.438 8.924 1.00 47.08 79 ALA A N 1
ATOM 621 C CA . ALA A 1 102 ? 20.506 7.040 8.794 1.00 47.20 79 ALA A CA 1
ATOM 622 C C . ALA A 1 102 ? 19.631 8.213 8.360 1.00 46.08 79 ALA A C 1
ATOM 623 O O . ALA A 1 102 ? 18.933 8.122 7.358 1.00 46.40 79 ALA A O 1
ATOM 625 N N . VAL A 1 103 ? 19.702 9.320 9.104 1.00 44.94 80 VAL A N 1
ATOM 626 C CA . VAL A 1 103 ? 18.984 10.543 8.752 1.00 41.80 80 VAL A CA 1
ATOM 627 C C . VAL A 1 103 ? 19.282 10.957 7.315 1.00 41.04 80 VAL A C 1
ATOM 628 O O . VAL A 1 103 ? 18.357 11.107 6.500 1.00 44.54 80 VAL A O 1
ATOM 632 N N . ALA A 1 104 ? 20.569 11.087 6.993 1.00 35.43 81 ALA A N 1
ATOM 633 C CA . ALA A 1 104 ? 20.971 11.462 5.667 1.00 33.91 81 ALA A CA 1
ATOM 634 C C . ALA A 1 104 ? 20.347 10.565 4.600 1.00 37.85 81 ALA A C 1
ATOM 635 O O . ALA A 1 104 ? 19.844 11.048 3.582 1.00 40.40 81 ALA A O 1
ATOM 637 N N . ALA A 1 105 ? 20.378 9.261 4.839 1.00 40.74 82 ALA A N 1
ATOM 638 C CA . ALA A 1 105 ? 19.863 8.294 3.879 1.00 44.28 82 ALA A CA 1
ATOM 639 C C . ALA A 1 105 ? 18.350 8.413 3.679 1.00 46.80 82 ALA A C 1
ATOM 640 O O . ALA A 1 105 ? 17.873 8.209 2.557 1.00 49.35 82 ALA A O 1
ATOM 642 N N . SER A 1 106 ? 17.611 8.768 4.741 1.00 44.77 83 SER A N 1
ATOM 643 C CA . SER A 1 106 ? 16.146 9.001 4.668 1.00 45.46 83 SER A CA 1
ATOM 644 C C . SER A 1 106 ? 15.796 10.206 3.836 1.00 44.94 83 SER A C 1
ATOM 645 O O . SER A 1 106 ? 14.817 10.203 3.065 1.00 45.49 83 SER A O 1
ATOM 648 N N . ALA A 1 107 ? 16.568 11.268 4.040 1.00 42.70 84 ALA A N 1
ATOM 649 C CA . ALA A 1 107 ? 16.294 12.523 3.399 1.00 38.18 84 ALA A CA 1
ATOM 650 C C . ALA A 1 107 ? 16.621 12.477 1.916 1.00 39.38 84 ALA A C 1
ATOM 651 O O . ALA A 1 107 ? 15.931 13.073 1.103 1.00 41.15 84 ALA A O 1
ATOM 653 N N . ALA A 1 108 ? 17.664 11.740 1.559 1.00 41.62 85 ALA A N 1
ATOM 654 C CA . ALA A 1 108 ? 18.239 11.810 0.209 1.00 42.70 85 ALA A CA 1
ATOM 655 C C . ALA A 1 108 ? 17.202 11.743 -0.925 1.00 45.26 85 ALA A C 1
ATOM 656 O O . ALA A 1 108 ? 17.223 12.595 -1.823 1.00 48.24 85 ALA A O 1
ATOM 658 N N . PRO A 1 109 ? 16.267 10.765 -0.880 1.00 45.37 86 PRO A N 1
ATOM 659 C CA . PRO A 1 109 ? 15.321 10.691 -2.007 1.00 45.51 86 PRO A CA 1
ATOM 660 C C . PRO A 1 109 ? 14.350 11.848 -2.054 1.00 45.40 86 PRO A C 1
ATOM 661 O O . PRO A 1 109 ? 13.762 12.085 -3.097 1.00 49.63 86 PRO A O 1
ATOM 665 N N . HIS A 1 110 ? 14.193 12.585 -0.965 1.00 44.51 87 HIS A N 1
ATOM 666 C CA . HIS A 1 110 ? 13.114 13.571 -0.906 1.00 48.41 87 HIS A CA 1
ATOM 667 C C . HIS A 1 110 ? 13.520 14.991 -1.216 1.00 51.03 87 HIS A C 1
ATOM 668 O O . HIS A 1 110 ? 12.669 15.847 -1.452 1.00 51.48 87 HIS A O 1
ATOM 675 N N . LEU A 1 111 ? 14.820 15.234 -1.222 1.00 53.03 88 LEU A N 1
ATOM 676 C CA . LEU A 1 111 ? 15.334 16.553 -1.528 1.00 52.21 88 LEU A CA 1
ATOM 677 C C . LEU A 1 111 ? 15.114 16.873 -2.989 1.00 52.85 88 LEU A C 1
ATOM 678 O O . LEU A 1 111 ? 15.306 16.019 -3.854 1.00 54.68 88 LEU A O 1
ATOM 683 N N . SER A 1 112 ? 14.701 18.106 -3.253 1.00 55.05 89 SER A N 1
ATOM 684 C CA . SER A 1 112 ? 14.717 18.657 -4.598 1.00 62.63 89 SER A CA 1
ATOM 685 C C . SER A 1 112 ? 16.151 18.887 -5.043 1.00 65.42 89 SER A C 1
ATOM 686 O O . SER A 1 112 ? 17.053 19.009 -4.208 1.00 64.48 89 SER A O 1
ATOM 689 N N . ASP A 1 113 ? 16.365 18.993 -6.351 1.00 68.14 90 ASP A N 1
ATOM 690 C CA . ASP A 1 113 ? 17.724 19.190 -6.857 1.00 74.06 90 ASP A CA 1
ATOM 691 C C . ASP A 1 113 ? 18.314 20.592 -6.637 1.00 71.05 90 ASP A C 1
ATOM 692 O O . ASP A 1 113 ? 19.498 20.809 -6.885 1.00 73.77 90 ASP A O 1
ATOM 697 N N . GLU A 1 114 ? 17.512 21.538 -6.166 1.00 65.18 91 GLU A N 1
ATOM 698 C CA . GLU A 1 114 ? 18.081 22.820 -5.760 1.00 64.60 91 GLU A CA 1
ATOM 699 C C . GLU A 1 114 ? 18.409 22.855 -4.258 1.00 56.53 91 GLU A C 1
ATOM 700 O O . GLU A 1 114 ? 19.195 23.694 -3.802 1.00 54.71 91 GLU A O 1
ATOM 706 N N . ALA A 1 115 ? 17.836 21.921 -3.505 1.00 53.26 92 ALA A N 1
ATOM 707 C CA . ALA A 1 115 ? 17.900 21.975 -2.046 1.00 51.21 92 ALA A CA 1
ATOM 708 C C . ALA A 1 115 ? 19.298 21.678 -1.494 1.00 47.61 92 ALA A C 1
ATOM 709 O O . ALA A 1 115 ? 20.055 20.914 -2.079 1.00 48.28 92 ALA A O 1
ATOM 711 N N . VAL A 1 116 ? 19.615 22.294 -0.360 1.00 43.00 93 VAL A N 1
ATOM 712 C CA . VAL A 1 116 ? 20.862 22.031 0.348 1.00 41.45 93 VAL A CA 1
ATOM 713 C C . VAL A 1 116 ? 20.562 21.362 1.706 1.00 38.43 93 VAL A C 1
ATOM 714 O O . VAL A 1 116 ? 19.768 21.873 2.481 1.00 39.63 93 VAL A O 1
ATOM 718 N N . PHE A 1 117 ? 21.151 20.193 1.940 1.00 35.38 94 PHE A N 1
ATOM 719 C CA . PHE A 1 117 ? 21.124 19.498 3.228 1.00 32.76 94 PHE A CA 1
ATOM 720 C C . PHE A 1 117 ? 22.380 19.940 3.970 1.00 30.82 94 PHE A C 1
ATOM 721 O O . PHE A 1 117 ? 23.501 19.728 3.463 1.00 31.66 94 PHE A O 1
ATOM 729 N N . ILE A 1 118 ? 22.215 20.599 5.120 1.00 28.93 95 ILE A N 1
ATOM 730 C CA . ILE A 1 118 ? 23.351 20.993 5.927 1.00 28.10 95 ILE A CA 1
ATOM 731 C C . ILE A 1 118 ? 23.409 20.089 7.146 1.00 28.89 95 ILE A C 1
ATOM 732 O O . ILE A 1 118 ? 22.475 20.024 7.953 1.00 30.90 95 ILE A O 1
ATOM 737 N N . ASP A 1 119 ? 24.500 19.360 7.278 1.00 29.94 96 ASP A N 1
ATOM 738 C CA . ASP A 1 119 ? 24.608 18.423 8.373 1.00 31.54 96 ASP A CA 1
ATOM 739 C C . ASP A 1 119 ? 25.250 19.147 9.526 1.00 31.61 96 ASP A C 1
ATOM 740 O O . ASP A 1 119 ? 26.407 19.511 9.435 1.00 33.37 96 ASP A O 1
ATOM 745 N N . LEU A 1 120 ? 24.518 19.356 10.610 1.00 33.59 97 LEU A N 1
ATOM 746 C CA . LEU A 1 120 ? 25.099 20.079 11.747 1.00 36.77 97 LEU A CA 1
ATOM 747 C C . LEU A 1 120 ? 25.452 19.206 12.944 1.00 37.93 97 LEU A C 1
ATOM 748 O O . LEU A 1 120 ? 25.677 19.729 14.047 1.00 38.40 97 LEU A O 1
ATOM 753 N N . ASN A 1 121 ? 25.490 17.902 12.754 1.00 37.24 98 ASN A N 1
ATOM 754 C CA . ASN A 1 121 ? 25.767 16.965 13.829 1.00 38.21 98 ASN A CA 1
ATOM 755 C C . ASN A 1 121 ? 27.190 16.911 14.379 1.00 40.89 98 ASN A C 1
ATOM 756 O O . ASN A 1 121 ? 28.121 17.203 13.678 1.00 40.19 98 ASN A O 1
ATOM 761 N N . SER A 1 122 ? 27.349 16.553 15.649 1.00 42.74 99 SER A N 1
ATOM 762 C CA . SER A 1 122 ? 28.682 16.540 16.281 1.00 45.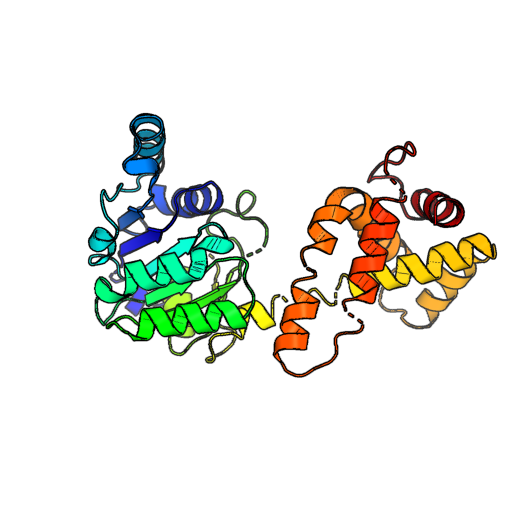82 99 SER A CA 1
ATOM 763 C C . SER A 1 122 ? 29.471 15.289 15.931 1.00 47.28 99 SER A C 1
ATOM 764 O O . SER A 1 122 ? 29.774 14.487 16.809 1.00 54.67 99 SER A O 1
ATOM 767 N N . VAL A 1 123 ? 29.810 15.124 14.657 1.00 42.39 100 VAL A N 1
ATOM 768 C CA . VAL A 1 123 ? 30.551 13.956 14.196 1.00 40.91 100 VAL A CA 1
ATOM 769 C C . VAL A 1 123 ? 31.813 14.386 13.443 1.00 41.51 100 VAL A C 1
ATOM 770 O O . VAL A 1 123 ? 31.955 15.558 13.098 1.00 40.61 100 VAL A O 1
ATOM 774 N N . GLY A 1 124 ? 32.743 13.459 13.224 1.00 40.61 101 GLY A N 1
ATOM 775 C CA . GLY A 1 124 ? 33.986 13.794 12.542 1.00 42.63 101 GLY A CA 1
ATOM 776 C C . GLY A 1 124 ? 33.804 13.806 11.037 1.00 45.10 101 GLY A C 1
ATOM 777 O O . GLY A 1 124 ? 32.747 13.397 10.571 1.00 45.87 101 GLY A O 1
ATOM 778 N N . PRO A 1 125 ? 34.838 14.261 10.270 1.00 45.46 102 PRO A N 1
ATOM 779 C CA . PRO A 1 125 ? 34.762 14.401 8.807 1.00 47.29 102 PRO A CA 1
ATOM 780 C C . PRO A 1 125 ? 34.483 13.090 8.082 1.00 45.85 102 PRO A C 1
ATOM 781 O O . PRO A 1 125 ? 33.942 13.093 6.982 1.00 48.52 102 PRO A O 1
ATOM 785 N N . ASP A 1 126 ? 34.866 11.992 8.709 1.00 47.37 103 ASP A N 1
ATOM 786 C CA . ASP A 1 126 ? 34.630 10.625 8.224 1.00 51.41 103 ASP A CA 1
ATOM 787 C C . ASP A 1 126 ? 33.135 10.327 8.056 1.00 49.37 103 ASP A C 1
ATOM 788 O O . ASP A 1 126 ? 32.674 9.990 6.944 1.00 49.64 103 ASP A O 1
ATOM 793 N N . THR A 1 127 ? 32.394 10.458 9.158 1.00 45.21 104 THR A N 1
ATOM 794 C CA . THR A 1 127 ? 30.930 10.357 9.170 1.00 44.16 104 THR A CA 1
ATOM 795 C C . THR A 1 127 ? 30.265 11.418 8.292 1.00 40.02 104 THR A C 1
ATOM 796 O O . THR A 1 127 ? 29.304 11.128 7.581 1.00 38.58 104 THR A O 1
ATOM 800 N N . LYS A 1 128 ? 30.776 12.641 8.333 1.00 37.19 105 LYS A N 1
ATOM 801 C CA . LYS A 1 128 ? 30.265 13.693 7.452 1.00 36.72 105 LYS A CA 1
ATOM 802 C C . LYS A 1 128 ? 30.347 13.244 5.996 1.00 38.92 105 LYS A C 1
ATOM 803 O O . LYS A 1 128 ? 29.438 13.526 5.211 1.00 37.34 105 LYS A O 1
ATOM 809 N N . ALA A 1 129 ? 31.457 12.581 5.647 1.00 37.87 106 ALA A N 1
ATOM 810 C CA . ALA A 1 129 ? 31.677 12.109 4.289 1.00 39.85 106 ALA A CA 1
ATOM 811 C C . ALA A 1 129 ? 30.660 11.043 3.905 1.00 40.19 106 ALA A C 1
ATOM 812 O O . ALA A 1 129 ? 30.217 10.995 2.765 1.00 40.97 106 ALA A O 1
ATOM 814 N N . LEU A 1 130 ? 30.279 10.205 4.859 1.00 39.12 107 LEU A N 1
ATOM 815 C CA . LEU A 1 130 ? 29.272 9.177 4.589 1.00 39.21 107 LEU A CA 1
ATOM 816 C C . LEU A 1 130 ? 27.874 9.800 4.439 1.00 39.10 107 LEU A C 1
ATOM 817 O O . LEU A 1 130 ? 27.103 9.380 3.567 1.00 40.00 107 LEU A O 1
ATOM 822 N N . ALA A 1 131 ? 27.573 10.829 5.245 1.00 36.88 108 ALA A N 1
ATOM 823 C CA . ALA A 1 131 ? 26.321 11.577 5.149 1.00 35.40 108 ALA A CA 1
ATOM 824 C C . ALA A 1 131 ? 26.227 12.221 3.775 1.00 34.25 108 ALA A C 1
ATOM 825 O O . ALA A 1 131 ? 25.184 12.183 3.125 1.00 33.91 108 ALA A O 1
ATOM 827 N N . ALA A 1 132 ? 27.340 12.805 3.338 1.00 34.64 109 ALA A N 1
ATOM 828 C CA . ALA A 1 132 ? 27.429 13.467 2.040 1.00 35.85 109 ALA A CA 1
ATOM 829 C C . ALA A 1 132 ? 27.173 12.448 0.942 1.00 38.23 109 ALA A C 1
ATOM 830 O O . ALA A 1 132 ? 26.521 12.748 -0.066 1.00 39.50 109 ALA A O 1
ATOM 832 N N . GLY A 1 133 ? 27.685 11.235 1.144 1.00 39.02 110 GLY A N 1
ATOM 833 C CA . GLY A 1 133 ? 27.513 10.167 0.169 1.00 40.04 110 GLY A CA 1
ATOM 834 C C . GLY A 1 133 ? 26.070 9.722 0.026 1.00 41.80 110 GLY A C 1
ATOM 835 O O . GLY A 1 133 ? 25.595 9.538 -1.094 1.00 42.09 110 GLY A O 1
ATOM 836 N N . ALA A 1 134 ? 25.377 9.525 1.157 1.00 40.68 111 ALA A N 1
ATOM 837 C CA . ALA A 1 134 ? 23.937 9.225 1.146 1.00 41.37 111 ALA A CA 1
ATOM 838 C C . ALA A 1 134 ? 23.135 10.291 0.352 1.00 41.91 111 ALA A C 1
ATOM 839 O O . ALA A 1 134 ? 22.409 9.960 -0.596 1.00 43.13 111 ALA A O 1
ATOM 841 N N . ILE A 1 135 ? 23.301 11.564 0.731 1.00 38.55 112 ILE A N 1
ATOM 842 C CA . ILE A 1 135 ? 22.694 12.705 0.032 1.00 37.95 112 ILE A CA 1
ATOM 843 C C . ILE A 1 135 ? 22.952 12.645 -1.475 1.00 41.21 112 ILE A C 1
ATOM 844 O O . ILE A 1 135 ? 22.072 12.993 -2.268 1.00 43.94 112 ILE A O 1
ATOM 849 N N . ALA A 1 136 ? 24.155 12.212 -1.863 1.00 41.92 113 ALA A N 1
ATOM 850 C CA . ALA A 1 136 ? 24.542 12.168 -3.273 1.00 43.79 113 ALA A CA 1
ATOM 851 C C . ALA A 1 136 ? 23.776 11.105 -4.063 1.00 48.39 113 ALA A C 1
ATOM 852 O O . ALA A 1 136 ? 23.715 11.181 -5.278 1.00 47.77 113 ALA A O 1
ATOM 854 N N . THR A 1 137 ? 23.198 10.121 -3.372 1.00 48.32 114 THR A N 1
ATOM 855 C CA . THR A 1 137 ? 22.386 9.104 -4.038 1.00 47.79 114 THR A CA 1
ATOM 856 C C . THR A 1 137 ? 21.016 9.656 -4.456 1.00 49.97 114 THR A C 1
ATOM 857 O O . THR A 1 137 ? 20.211 8.941 -5.048 1.00 53.67 114 THR A O 1
ATOM 861 N N . GLY A 1 138 ? 20.763 10.926 -4.162 1.00 47.79 115 GLY A N 1
ATOM 862 C CA . GLY A 1 138 ? 19.537 11.598 -4.570 1.00 46.04 115 GLY A CA 1
ATOM 863 C C . GLY A 1 138 ? 19.911 12.827 -5.367 1.00 46.88 115 GLY A C 1
ATOM 864 O O . GLY A 1 138 ? 21.001 12.885 -5.926 1.00 46.94 115 GLY A O 1
ATOM 865 N N . LYS A 1 139 ? 19.037 13.831 -5.376 1.00 48.14 116 LYS A N 1
ATOM 866 C CA . LYS A 1 139 ? 19.214 15.018 -6.225 1.00 51.29 116 LYS A CA 1
ATOM 867 C C . LYS A 1 139 ? 19.746 16.262 -5.501 1.00 50.00 116 LYS A C 1
ATOM 868 O O . LYS A 1 139 ? 20.204 17.220 -6.129 1.00 53.64 116 LYS A O 1
ATOM 874 N N . GLY A 1 140 ? 19.667 16.263 -4.182 1.00 49.70 117 GLY A N 1
ATOM 875 C CA . GLY A 1 140 ? 20.059 17.435 -3.406 1.00 47.02 117 GLY A CA 1
ATOM 876 C C . GLY A 1 140 ? 21.550 17.616 -3.236 1.00 43.80 117 GLY A C 1
ATOM 877 O O . GLY A 1 140 ? 22.333 16.705 -3.496 1.00 41.46 117 GLY A O 1
ATOM 878 N N . SER A 1 141 ? 21.925 18.816 -2.794 1.00 43.66 118 SER A N 1
ATOM 879 C CA . SER A 1 141 ? 23.302 19.169 -2.464 1.00 43.84 118 SER A CA 1
ATOM 880 C C . SER A 1 141 ? 23.555 18.971 -0.967 1.00 41.14 118 SER A C 1
ATOM 881 O O . SER A 1 141 ? 22.626 19.033 -0.172 1.00 43.35 118 SER A O 1
ATOM 884 N N . PHE A 1 142 ? 24.815 18.770 -0.599 1.00 36.43 119 PHE A N 1
ATOM 885 C CA . PHE A 1 142 ? 25.214 18.564 0.782 1.00 35.15 119 PHE A CA 1
ATOM 886 C C . PHE A 1 142 ? 26.180 19.676 1.199 1.00 35.05 119 PHE A C 1
ATOM 887 O O . PHE A 1 142 ? 27.074 20.003 0.448 1.00 35.48 119 PHE A O 1
ATOM 895 N N . VAL A 1 143 ? 25.977 20.290 2.366 1.00 33.79 120 VAL A N 1
ATOM 896 C CA . VAL A 1 143 ? 26.977 21.213 2.899 1.00 32.62 120 VAL A CA 1
ATOM 897 C C . VAL A 1 143 ? 27.310 20.685 4.288 1.00 32.02 120 VAL A C 1
ATOM 898 O O . VAL A 1 143 ? 26.433 20.326 5.051 1.00 31.34 120 VAL A O 1
ATOM 902 N N . GLU A 1 144 ? 28.577 20.636 4.630 1.00 31.58 121 GLU A N 1
ATOM 903 C CA . GLU A 1 144 ? 28.899 20.150 5.961 1.00 33.06 121 GLU A CA 1
ATOM 904 C C . GLU A 1 144 ? 29.010 21.306 6.946 1.00 36.20 121 GLU A C 1
ATOM 905 O O . GLU A 1 144 ? 29.751 22.245 6.697 1.00 39.13 121 GLU A O 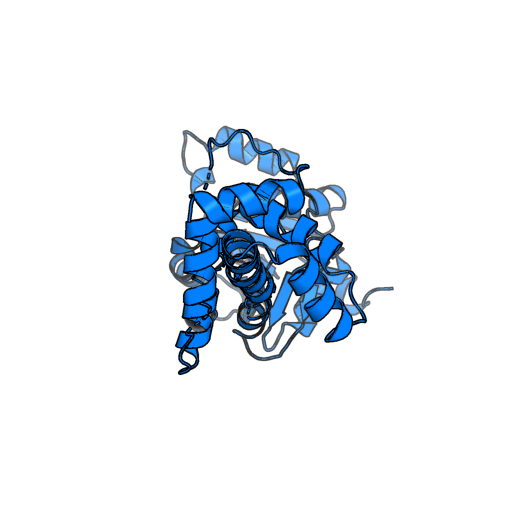1
ATOM 911 N N . GLY A 1 145 ? 28.289 21.247 8.063 1.00 35.19 122 GLY A N 1
ATOM 912 C CA . GLY A 1 145 ? 28.435 22.279 9.091 1.00 32.76 122 GLY A CA 1
ATOM 913 C C . GLY A 1 145 ? 28.987 21.768 10.409 1.00 34.91 122 GLY A C 1
ATOM 914 O O . GLY A 1 145 ? 28.940 20.555 10.715 1.00 32.97 122 GLY A O 1
ATOM 915 N N . ALA A 1 146 ? 29.499 22.694 11.210 1.00 36.53 123 ALA A N 1
ATOM 916 C CA . ALA A 1 146 ? 29.976 22.363 12.539 1.00 34.00 123 ALA A CA 1
ATOM 917 C C . ALA A 1 146 ? 29.650 23.508 13.478 1.00 35.53 123 ALA A C 1
ATOM 918 O O . ALA A 1 146 ? 30.026 24.661 13.241 1.00 38.42 123 ALA A O 1
ATOM 920 N N . VAL A 1 147 ? 28.926 23.180 14.534 1.00 35.96 124 VAL A N 1
ATOM 921 C CA . VAL A 1 147 ? 28.417 24.172 15.468 1.00 39.13 124 VAL A CA 1
ATOM 922 C C . VAL A 1 147 ? 29.517 24.434 16.476 1.00 40.90 124 VAL A C 1
ATOM 923 O O . VAL A 1 147 ? 30.076 23.491 17.021 1.00 38.30 124 VAL A O 1
ATOM 935 N N . ALA A 1 149 ? 29.665 26.498 19.283 1.00 52.37 126 ALA A N 1
ATOM 936 C CA . ALA A 1 149 ? 29.362 26.795 20.675 1.00 54.40 126 ALA A CA 1
ATOM 937 C C . ALA A 1 149 ? 28.083 26.075 21.048 1.00 55.90 126 ALA A C 1
ATOM 938 O O . ALA A 1 149 ? 27.359 25.600 20.173 1.00 56.09 126 ALA A O 1
ATOM 940 N N . ARG A 1 150 ? 27.783 26.016 22.341 1.00 59.11 127 ARG A N 1
ATOM 941 C CA . ARG A 1 150 ? 26.474 25.547 22.774 1.00 63.18 127 ARG A CA 1
ATOM 942 C C . ARG A 1 150 ? 25.397 26.504 22.260 1.00 60.99 127 ARG A C 1
ATOM 943 O O . ARG A 1 150 ? 25.626 27.710 22.136 1.00 58.45 127 ARG A O 1
ATOM 951 N N . VAL A 1 151 ? 24.235 25.948 21.930 1.00 62.67 128 VAL A N 1
ATOM 952 C CA . VAL A 1 151 ? 23.206 26.675 21.173 1.00 59.58 128 VAL A CA 1
ATOM 953 C C . VAL A 1 151 ? 22.294 27.566 22.040 1.00 65.27 128 VAL A C 1
ATOM 954 O O . VAL A 1 151 ? 22.067 28.736 21.677 1.00 65.91 128 VAL A O 1
ATOM 958 N N . PRO A 1 152 ? 21.778 27.026 23.184 1.00 68.68 129 PRO A N 1
ATOM 959 C CA . PRO A 1 152 ? 20.963 27.826 24.106 1.00 67.93 129 PRO A CA 1
ATOM 960 C C . PRO A 1 152 ? 21.429 29.285 24.331 1.00 64.19 129 PRO A C 1
ATOM 961 O O . PRO A 1 152 ? 20.629 30.195 24.126 1.00 58.48 129 PRO A O 1
ATOM 965 N N . PRO A 1 153 ? 22.708 29.517 24.705 1.00 69.08 130 PRO A N 1
ATOM 966 C CA . PRO A 1 153 ? 23.067 30.926 24.972 1.00 70.52 130 PRO A CA 1
ATOM 967 C C . PRO A 1 153 ? 23.110 31.849 23.740 1.00 74.85 130 PRO A C 1
ATOM 968 O O . PRO A 1 153 ? 23.248 33.062 23.909 1.00 73.44 130 PRO A O 1
ATOM 972 N N . TYR A 1 154 ? 22.984 31.289 22.529 1.00 77.86 131 TYR A N 1
ATOM 973 C CA . TYR A 1 154 ? 23.118 32.072 21.286 1.00 70.82 131 TYR A CA 1
ATOM 974 C C . TYR A 1 154 ? 21.923 32.000 20.351 1.00 64.46 131 TYR A C 1
ATOM 975 O O . TYR A 1 154 ? 21.724 32.900 19.529 1.00 60.53 131 TYR A O 1
ATOM 984 N N . ALA A 1 155 ? 21.154 30.916 20.458 1.00 61.70 132 ALA A N 1
ATOM 985 C CA . ALA A 1 155 ? 20.067 30.626 19.516 1.00 55.85 132 ALA A CA 1
ATOM 986 C C . ALA A 1 155 ? 20.536 30.621 18.059 1.00 52.59 132 ALA A C 1
ATOM 987 O O . ALA A 1 155 ? 21.493 29.937 17.727 1.00 49.07 132 ALA A O 1
ATOM 989 N N . GLU A 1 156 ? 19.888 31.401 17.201 1.00 55.88 133 GLU A N 1
ATOM 990 C CA . GLU A 1 156 ? 20.165 31.367 15.758 1.00 58.05 133 GLU A CA 1
ATOM 991 C C . GLU A 1 156 ? 21.480 32.049 15.310 1.00 58.26 133 GLU A C 1
ATOM 992 O O . GLU A 1 156 ? 21.830 32.024 14.118 1.00 55.21 133 GLU A O 1
ATOM 998 N N . LYS A 1 157 ? 22.188 32.654 16.260 1.00 53.09 134 LYS A N 1
ATOM 999 C CA . LYS A 1 157 ? 23.426 33.363 15.969 1.00 53.68 134 LYS A CA 1
ATOM 1000 C C . LYS A 1 157 ? 24.626 32.601 16.513 1.00 48.97 134 LYS A C 1
ATOM 1001 O O . LYS A 1 157 ? 25.756 33.098 16.529 1.00 49.75 134 LYS A O 1
ATOM 1007 N N . VAL A 1 158 ? 24.362 31.390 16.978 1.00 43.83 135 VAL A N 1
ATOM 1008 C CA . VAL A 1 158 ? 25.406 30.438 17.310 1.00 41.73 135 VAL A CA 1
ATOM 1009 C C . VAL A 1 158 ? 26.368 30.353 16.113 1.00 42.74 135 VAL A C 1
ATOM 1010 O O . VAL A 1 158 ? 25.914 30.295 14.935 1.00 43.90 135 VAL A O 1
ATOM 1014 N N . PRO A 1 159 ? 27.685 30.424 16.393 1.00 40.72 136 PRO A N 1
ATOM 1015 C CA . PRO A 1 159 ? 28.675 30.310 15.311 1.00 40.55 136 PRO A CA 1
ATOM 1016 C C . PRO A 1 159 ? 28.627 28.913 14.677 1.00 41.52 136 PRO A C 1
ATOM 1017 O O . PRO A 1 159 ? 28.776 27.893 15.373 1.00 38.60 136 PRO A O 1
ATOM 1021 N N . ILE A 1 160 ? 28.365 28.886 13.369 1.00 41.40 137 ILE A N 1
ATOM 1022 C CA . ILE A 1 160 ? 28.419 27.647 12.582 1.00 38.13 137 ILE A CA 1
ATOM 1023 C C . ILE A 1 160 ? 29.482 27.788 11.492 1.00 38.35 137 ILE A C 1
ATOM 1024 O O . ILE A 1 160 ? 29.535 28.802 10.809 1.00 38.39 137 ILE A O 1
ATOM 1029 N N . LEU A 1 161 ? 30.368 26.794 11.377 1.00 35.14 138 LEU A N 1
ATOM 1030 C CA . LEU A 1 161 ? 31.246 26.696 10.223 1.00 31.82 138 LEU A CA 1
ATOM 1031 C C . LEU A 1 161 ? 30.621 25.769 9.174 1.00 30.93 138 LEU A C 1
ATOM 1032 O O . LEU A 1 161 ? 30.055 24.729 9.524 1.00 32.03 138 LEU A O 1
ATOM 1037 N N . VAL A 1 162 ? 30.728 26.145 7.905 1.00 30.53 139 VAL 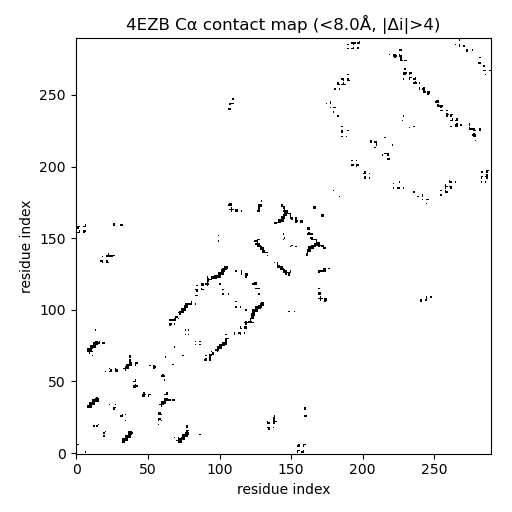A N 1
ATOM 1038 C CA . VAL A 1 162 ? 30.243 25.316 6.783 1.00 31.48 139 VAL A CA 1
ATOM 1039 C C . VAL A 1 162 ? 31.318 25.108 5.697 1.00 33.53 139 VAL A C 1
ATOM 1040 O O . VAL A 1 162 ? 32.181 25.971 5.465 1.00 35.76 139 VAL A O 1
ATOM 1044 N N . ALA A 1 163 ? 31.294 23.949 5.049 1.00 32.21 140 ALA A N 1
ATOM 1045 C CA . ALA A 1 163 ? 32.231 23.643 3.974 1.00 32.60 140 ALA A CA 1
ATOM 1046 C C . ALA A 1 163 ? 31.506 22.861 2.881 1.00 32.44 140 ALA A C 1
ATOM 1047 O O . ALA A 1 163 ? 30.720 21.964 3.185 1.00 32.26 140 ALA A O 1
ATOM 1049 N N . GLY A 1 164 ? 31.817 23.152 1.622 1.00 32.37 141 GLY A N 1
ATOM 1050 C CA . GLY A 1 164 ? 31.235 22.399 0.495 1.00 34.55 141 GLY A CA 1
ATOM 1051 C C . GLY A 1 164 ? 31.100 23.291 -0.717 1.00 37.44 141 GLY A C 1
ATOM 1052 O O . GLY A 1 164 ? 31.299 24.513 -0.616 1.00 34.34 141 GLY A O 1
ATOM 1053 N N . ARG A 1 165 ? 30.788 22.686 -1.867 1.00 39.46 142 ARG A N 1
ATOM 1054 C CA . ARG A 1 165 ? 30.571 23.433 -3.101 1.00 42.99 142 ARG A CA 1
ATOM 1055 C C . ARG A 1 165 ? 29.714 24.676 -2.803 1.00 41.18 142 ARG A C 1
ATOM 1056 O O . ARG A 1 165 ? 30.122 25.798 -3.109 1.00 41.81 142 ARG A O 1
ATOM 1064 N N . ARG A 1 166 ? 28.578 24.478 -2.123 1.00 39.23 143 ARG A N 1
ATOM 1065 C CA . ARG A 1 166 ? 27.604 25.557 -1.883 1.00 39.53 143 ARG A CA 1
ATOM 1066 C C . ARG A 1 166 ? 27.658 26.236 -0.509 1.00 38.03 143 ARG A C 1
ATOM 1067 O O . ARG A 1 166 ? 26.754 26.989 -0.143 1.00 40.11 143 ARG A O 1
ATOM 1075 N N . ALA A 1 167 ? 28.735 26.009 0.226 1.00 37.07 144 ALA A N 1
ATOM 1076 C CA . ALA A 1 167 ? 28.914 26.628 1.547 1.00 35.14 144 ALA A CA 1
ATOM 1077 C C . ALA A 1 167 ? 28.842 28.160 1.525 1.00 37.33 144 ALA A C 1
ATOM 1078 O O . ALA A 1 167 ? 28.197 28.759 2.382 1.00 35.96 144 ALA A O 1
ATOM 1080 N N . VAL A 1 168 ? 29.504 28.797 0.560 1.00 39.44 145 VAL A N 1
ATOM 1081 C CA . VAL A 1 168 ? 29.476 30.274 0.483 1.00 40.49 145 VAL A CA 1
ATOM 1082 C C . VAL A 1 168 ? 28.026 30.683 0.275 1.00 40.92 145 VAL A C 1
ATOM 1083 O O . VAL A 1 168 ? 27.499 31.501 1.023 1.00 39.67 145 VAL A O 1
ATOM 1087 N N . GLU A 1 169 ? 27.385 30.052 -0.714 1.00 41.14 146 GLU A N 1
ATOM 1088 C CA . GLU A 1 169 ? 25.991 30.281 -1.033 1.00 39.00 146 GLU A CA 1
ATOM 1089 C C . GLU A 1 169 ? 25.028 30.115 0.140 1.00 42.69 146 GLU A C 1
ATOM 1090 O O . GLU A 1 169 ? 24.192 30.990 0.353 1.00 45.86 146 GLU A O 1
ATOM 1096 N N . VAL A 1 170 ? 25.128 29.015 0.903 1.00 43.15 147 VAL A N 1
ATOM 1097 C CA . VAL A 1 170 ? 24.230 28.845 2.051 1.00 39.35 147 VAL A CA 1
ATOM 1098 C C . VAL A 1 170 ? 24.552 29.793 3.197 1.00 39.39 147 VAL A C 1
ATOM 1099 O O . VAL A 1 170 ? 23.646 30.321 3.809 1.00 39.27 147 VAL A O 1
ATOM 1103 N N . ALA A 1 171 ? 25.831 30.007 3.488 1.00 40.22 148 ALA A N 1
ATOM 1104 C CA . ALA A 1 171 ? 26.221 30.991 4.493 1.00 44.15 148 ALA A CA 1
ATOM 1105 C C . ALA A 1 171 ? 25.542 32.328 4.162 1.00 47.94 148 ALA A C 1
ATOM 1106 O O . ALA A 1 171 ? 24.806 32.862 4.979 1.00 47.77 148 ALA A O 1
ATOM 1108 N N . GLU A 1 172 ? 25.740 32.833 2.945 1.00 49.03 149 GLU A N 1
ATOM 1109 C CA . GLU A 1 172 ? 25.113 34.093 2.546 1.00 48.02 149 GLU A CA 1
ATOM 1110 C C . GLU A 1 172 ? 23.584 34.111 2.691 1.00 50.18 149 GLU A C 1
ATOM 1111 O O . GLU A 1 172 ? 23.011 35.084 3.206 1.00 47.28 149 GLU A O 1
ATOM 1117 N N . ARG A 1 173 ? 22.936 33.028 2.261 1.00 50.79 150 ARG A N 1
ATOM 1118 C CA . ARG A 1 173 ? 21.486 32.914 2.306 1.00 49.93 150 ARG A CA 1
ATOM 1119 C C . ARG A 1 173 ? 20.956 32.898 3.739 1.00 48.85 150 ARG A C 1
ATOM 1120 O O . ARG A 1 173 ? 20.039 33.642 4.074 1.00 48.86 150 ARG A O 1
ATOM 1128 N N . LEU A 1 174 ? 21.563 32.072 4.587 1.00 46.26 151 LEU A N 1
ATOM 1129 C CA . LEU A 1 174 ? 21.167 31.957 5.980 1.00 43.82 151 LEU A CA 1
ATOM 1130 C C . LEU A 1 174 ? 21.616 33.145 6.824 1.00 47.41 151 LEU A C 1
ATOM 1131 O O . LEU A 1 174 ? 20.975 33.497 7.822 1.00 47.62 151 LEU A O 1
ATOM 1136 N N . ASN A 1 175 ? 22.719 33.766 6.431 1.00 47.68 152 ASN A N 1
ATOM 1137 C CA . ASN A 1 175 ? 23.137 35.010 7.073 1.00 50.10 152 ASN A CA 1
ATOM 1138 C C . ASN A 1 175 ? 22.200 36.191 6.726 1.00 51.40 152 ASN A C 1
ATOM 1139 O O . ASN A 1 175 ? 22.036 37.113 7.519 1.00 50.45 152 ASN A O 1
ATOM 1144 N N . ALA A 1 176 ? 21.562 36.129 5.558 1.00 54.91 153 ALA A N 1
ATOM 1145 C CA . ALA A 1 176 ? 20.542 37.106 5.172 1.00 55.70 153 ALA A CA 1
ATOM 1146 C C . ALA A 1 176 ? 19.279 36.972 6.032 1.00 57.98 153 ALA A C 1
ATOM 1147 O O . ALA A 1 176 ? 18.470 37.898 6.090 1.00 64.09 153 ALA A O 1
ATOM 1149 N N . LEU A 1 177 ? 19.132 35.836 6.710 1.00 55.39 154 LEU A N 1
ATOM 1150 C CA . LEU A 1 177 ? 18.001 35.590 7.595 1.00 54.32 154 LEU A CA 1
ATOM 1151 C C . LEU A 1 177 ? 18.383 35.823 9.041 1.00 53.40 154 LEU A C 1
ATOM 1152 O O . LEU A 1 177 ? 17.573 35.576 9.925 1.00 54.89 154 LEU A O 1
ATOM 1157 N N . GLY A 1 178 ? 19.607 36.296 9.280 1.00 52.23 155 GLY A N 1
ATOM 1158 C CA . GLY A 1 178 ? 20.079 36.599 10.641 1.00 53.64 155 GLY A CA 1
ATOM 1159 C C . GLY A 1 178 ? 20.911 35.534 11.345 1.00 56.65 155 GLY A C 1
ATOM 1160 O O . GLY A 1 178 ? 21.240 35.688 12.532 1.00 58.30 155 GLY A O 1
ATOM 1169 N N . ASN A 1 180 ? 24.438 32.961 11.770 1.00 49.16 157 ASN A N 1
ATOM 1170 C CA . ASN A 1 180 ? 25.849 33.299 11.930 1.00 46.80 157 ASN A CA 1
ATOM 1171 C C . ASN A 1 180 ? 26.831 32.252 11.368 1.00 44.15 157 ASN A C 1
ATOM 1172 O O . ASN A 1 180 ? 27.613 31.634 12.105 1.00 41.77 157 ASN A O 1
ATOM 1177 N N . LEU A 1 181 ? 26.793 32.080 10.051 1.00 42.88 158 LEU A N 1
ATOM 1178 C CA . LEU A 1 181 ? 27.595 31.064 9.381 1.00 42.12 158 LEU A CA 1
ATOM 1179 C C . LEU A 1 181 ? 28.842 31.642 8.745 1.00 45.10 158 LEU A C 1
ATOM 1180 O O . LEU A 1 181 ? 28.797 32.727 8.168 1.00 48.00 158 LEU A O 1
ATOM 1185 N N . GLU A 1 182 ? 29.959 30.928 8.835 1.00 46.23 159 GLU A N 1
ATOM 1186 C CA . GLU A 1 182 ? 31.075 31.221 7.928 1.00 45.36 159 GLU A CA 1
ATOM 1187 C C . GLU A 1 182 ? 31.557 30.041 7.087 1.00 39.63 159 GLU A C 1
ATOM 1188 O O . GLU A 1 182 ? 31.737 28.935 7.576 1.00 37.14 159 GLU A O 1
ATOM 1194 N N . ALA A 1 183 ? 31.708 30.296 5.801 1.00 39.22 160 ALA A N 1
ATOM 1195 C CA . ALA A 1 183 ? 32.208 29.292 4.881 1.00 38.66 160 ALA A CA 1
ATOM 1196 C C . ALA A 1 183 ? 33.712 29.200 5.064 1.00 36.96 160 ALA A C 1
ATOM 1197 O O . ALA A 1 183 ? 34.412 30.200 5.015 1.00 37.08 160 ALA A O 1
ATOM 1199 N N . VAL A 1 184 ? 34.218 27.997 5.317 1.00 35.91 161 VAL A N 1
ATOM 1200 C CA . VAL A 1 184 ? 35.635 27.858 5.633 1.00 35.82 161 VAL A CA 1
ATOM 1201 C C . VAL A 1 184 ? 36.399 27.075 4.571 1.00 40.41 161 VAL A C 1
ATOM 1202 O O . VAL A 1 184 ? 37.631 26.950 4.647 1.00 43.33 161 VAL A O 1
ATOM 1206 N N . GLY A 1 185 ? 35.673 26.574 3.571 1.00 39.60 162 GLY A N 1
ATOM 1207 C CA . GLY A 1 185 ? 36.286 25.805 2.493 1.00 39.10 162 GLY A CA 1
ATOM 1208 C C . GLY A 1 185 ? 35.257 25.219 1.553 1.00 40.74 162 GLY A C 1
ATOM 1209 O O . GLY A 1 185 ? 34.065 25.209 1.854 1.00 39.93 162 GLY A O 1
ATOM 1210 N N . GLU A 1 186 ? 35.725 24.736 0.409 1.00 40.49 163 GLU A N 1
ATOM 1211 C CA . GLU A 1 186 ? 34.852 24.188 -0.606 1.00 43.51 163 GLU A CA 1
ATOM 1212 C C . GLU A 1 186 ? 34.753 22.677 -0.470 1.00 40.35 163 GLU A C 1
ATOM 1213 O O . GLU A 1 186 ? 33.956 22.019 -1.143 1.00 39.29 163 GLU A O 1
ATOM 1219 N N . THR A 1 187 ? 35.517 22.130 0.450 1.00 38.57 164 THR A N 1
ATOM 1220 C CA . THR A 1 187 ? 35.580 20.682 0.581 1.00 41.17 164 THR A CA 1
ATOM 1221 C C . THR A 1 187 ? 34.821 20.240 1.834 1.00 42.09 164 THR A C 1
ATOM 1222 O O . THR A 1 187 ? 35.183 20.663 2.931 1.00 40.06 164 THR A O 1
ATOM 1226 N N . PRO A 1 188 ? 33.762 19.403 1.683 1.00 44.26 165 PRO A N 1
ATOM 1227 C CA . PRO A 1 188 ? 33.046 18.940 2.888 1.00 41.15 165 PRO A CA 1
ATOM 1228 C C . PRO A 1 188 ? 33.947 18.069 3.756 1.00 43.10 165 PRO A C 1
ATOM 1229 O O . PRO A 1 188 ? 34.674 17.221 3.239 1.00 47.68 165 PRO A O 1
ATOM 1233 N N . GLY A 1 189 ? 33.878 18.252 5.065 1.00 37.45 166 GLY A N 1
ATOM 1234 C CA . GLY A 1 189 ? 34.875 17.695 5.955 1.00 36.84 166 GLY A CA 1
ATOM 1235 C C . GLY A 1 189 ? 35.712 18.821 6.562 1.00 36.24 166 GLY A C 1
ATOM 1236 O O . GLY A 1 189 ? 36.172 18.715 7.709 1.00 35.58 166 GLY A O 1
ATOM 1237 N N . GLN A 1 190 ? 35.896 19.919 5.828 1.00 32.80 167 GLN A N 1
ATOM 1238 C CA . GLN A 1 190 ? 36.764 20.977 6.376 1.00 33.74 167 GLN A CA 1
ATOM 1239 C C . GLN A 1 190 ? 36.266 21.659 7.644 1.00 35.01 167 GLN A C 1
ATOM 1240 O O . GLN A 1 190 ? 37.096 22.087 8.454 1.00 34.07 167 GLN A O 1
ATOM 1246 N N . ALA A 1 191 ? 34.939 21.766 7.811 1.00 32.33 168 ALA A N 1
ATOM 1247 C CA . ALA A 1 191 ? 34.357 22.490 8.934 1.00 33.41 168 ALA A CA 1
ATOM 1248 C C . ALA A 1 191 ? 34.518 21.694 10.229 1.00 36.28 168 ALA A C 1
ATOM 1249 O O . ALA A 1 191 ? 34.864 22.259 11.264 1.00 35.20 168 ALA A O 1
ATOM 1251 N N . SER A 1 192 ? 34.249 20.387 10.178 1.00 33.31 169 SER A N 1
ATOM 1252 C CA . SER A 1 192 ? 34.416 19.577 11.371 1.00 34.14 169 SER A CA 1
ATOM 1253 C C . SER A 1 192 ? 35.898 19.339 11.647 1.00 36.73 169 SER A C 1
ATOM 1254 O O . SER A 1 192 ? 36.301 19.262 12.809 1.00 39.26 169 SER A O 1
ATOM 1257 N N . SER A 1 193 ? 36.709 19.270 10.590 1.00 34.26 170 SER A N 1
ATOM 1258 C CA . SER A 1 193 ? 38.148 19.169 10.759 1.00 35.58 170 SER A CA 1
ATOM 1259 C C . SER A 1 193 ? 38.683 20.367 11.517 1.00 36.44 170 SER A C 1
ATOM 1260 O O . SER A 1 193 ? 39.403 20.215 12.481 1.00 40.40 170 SER A O 1
ATOM 1263 N N . LEU A 1 194 ? 38.288 21.550 11.088 1.00 33.60 171 LEU A N 1
ATOM 1264 C CA . LEU A 1 194 ? 38.679 22.789 11.728 1.00 35.69 171 LEU A CA 1
ATOM 1265 C C . LEU A 1 194 ? 38.250 22.865 13.219 1.00 38.00 171 LEU A C 1
ATOM 1266 O O . LEU A 1 194 ? 39.047 23.242 14.078 1.00 40.95 171 LEU A O 1
ATOM 1271 N N . LYS A 1 195 ? 37.006 22.497 13.503 1.00 37.59 172 LYS A N 1
ATOM 1272 C CA . LYS A 1 195 ? 36.479 22.473 14.866 1.00 39.02 172 LYS A CA 1
ATOM 1273 C C . LYS A 1 195 ? 37.301 21.528 15.758 1.00 39.26 172 LYS A C 1
ATOM 1274 O O . LYS A 1 195 ? 37.733 21.898 16.855 1.00 37.51 172 LYS A O 1
ATOM 1288 N N . ILE A 1 197 ? 40.420 20.108 15.148 1.00 37.56 174 ILE A N 1
ATOM 1289 C CA . ILE A 1 197 ? 41.837 20.462 15.284 1.00 38.20 174 ILE A CA 1
ATOM 1290 C C . ILE A 1 197 ? 42.068 21.650 16.248 1.00 36.93 174 ILE A C 1
ATOM 1291 O O . ILE A 1 197 ? 43.070 21.708 16.966 1.00 38.11 174 ILE A O 1
ATOM 1296 N N . ARG A 1 198 ? 41.125 22.580 16.258 1.00 37.61 175 ARG A N 1
ATOM 1297 C CA . ARG A 1 198 ? 41.155 23.755 17.112 1.00 38.34 175 ARG A CA 1
ATOM 1298 C C . ARG A 1 198 ? 41.208 23.309 18.575 1.00 41.81 175 ARG A C 1
ATOM 1299 O O . ARG A 1 198 ? 41.795 23.995 19.411 1.00 42.43 175 ARG A O 1
ATOM 1307 N N . SER A 1 199 ? 40.588 22.166 18.863 1.00 42.90 176 SER A N 1
ATOM 1308 C CA . SER A 1 199 ? 40.618 21.547 20.198 1.00 47.76 176 SER A CA 1
ATOM 1309 C C . SER A 1 199 ? 41.988 21.128 20.649 1.00 49.40 176 SER A C 1
ATOM 1310 O O . SER A 1 199 ? 42.278 21.144 21.846 1.00 55.94 176 SER A O 1
ATOM 1313 N N . VAL A 1 200 ? 42.827 20.754 19.685 1.00 45.46 177 VAL A N 1
ATOM 1314 C CA . VAL A 1 200 ? 44.142 20.197 19.960 1.00 44.75 177 VAL A CA 1
ATOM 1315 C C . VAL A 1 200 ? 45.050 21.193 20.658 1.00 45.94 177 VAL A C 1
ATOM 1316 O O . VAL A 1 200 ? 45.679 20.864 21.663 1.00 48.28 177 VAL A O 1
ATOM 1328 N N . ILE A 1 202 ? 44.033 23.999 22.164 1.00 38.68 179 ILE A N 1
ATOM 1329 C CA . ILE A 1 202 ? 43.392 24.553 23.343 1.00 40.95 179 ILE A CA 1
ATOM 1330 C C . ILE A 1 202 ? 43.451 23.573 24.519 1.00 38.69 179 ILE A C 1
ATOM 1331 O O . ILE A 1 202 ? 43.885 23.923 25.593 1.00 38.89 179 ILE A O 1
ATOM 1336 N N . LYS A 1 203 ? 43.024 22.347 24.284 1.00 36.08 180 LYS A N 1
ATOM 1337 C CA . LYS A 1 203 ? 43.082 21.291 25.285 1.00 37.55 180 LYS A CA 1
ATOM 1338 C C . LYS A 1 203 ? 44.477 20.696 25.499 1.00 35.01 180 LYS A C 1
ATOM 1339 O O . LYS A 1 203 ? 44.749 20.070 26.556 1.00 34.60 180 LYS A O 1
ATOM 1345 N N . GLY A 1 204 ? 45.324 20.844 24.484 1.00 30.85 181 GLY A N 1
ATOM 1346 C CA . GLY A 1 204 ? 46.718 20.465 24.560 1.00 29.67 181 GLY A CA 1
ATOM 1347 C C . GLY A 1 204 ? 47.393 21.363 25.565 1.00 29.29 181 GLY A C 1
ATOM 1348 O O . GLY A 1 204 ? 48.102 20.896 26.451 1.00 29.96 181 GLY A O 1
ATOM 1349 N N . VAL A 1 205 ? 47.169 22.660 25.437 1.00 27.33 182 VAL A N 1
ATOM 1350 C CA . VAL A 1 205 ? 47.709 23.585 26.406 1.00 30.95 182 VAL A CA 1
ATOM 1351 C C . VAL A 1 205 ? 47.246 23.351 27.844 1.00 31.98 182 VAL A C 1
ATOM 1352 O O . VAL A 1 205 ? 48.022 23.507 28.798 1.00 32.21 182 VAL A O 1
ATOM 1356 N N . GLU A 1 206 ? 45.959 23.046 27.995 1.00 32.23 183 GLU A N 1
ATOM 1357 C CA . GLU A 1 206 ? 45.380 22.762 29.290 1.00 34.69 183 GLU A CA 1
ATOM 1358 C C . GLU A 1 206 ? 46.040 21.520 29.901 1.00 32.70 183 GLU A C 1
ATOM 1359 O O . GLU A 1 206 ? 46.386 21.501 31.082 1.00 32.51 183 GLU A O 1
ATOM 1365 N N . ALA A 1 207 ? 46.184 20.483 29.089 1.00 29.82 184 ALA A N 1
ATOM 1366 C CA . ALA A 1 207 ? 46.864 19.244 29.473 1.00 30.48 184 ALA A CA 1
ATOM 1367 C C . ALA A 1 207 ? 48.342 19.491 29.840 1.00 34.36 184 ALA A C 1
ATOM 1368 O O . ALA A 1 207 ? 48.835 18.933 30.827 1.00 35.36 184 ALA A O 1
ATOM 1370 N N . LEU A 1 208 ? 49.045 20.311 29.047 1.00 33.77 185 LEU A N 1
ATOM 1371 C CA . LEU A 1 208 ? 50.460 20.630 29.351 1.00 35.53 185 LEU A CA 1
ATOM 1372 C C . LEU A 1 208 ? 50.590 21.337 30.690 1.00 35.99 185 LEU A C 1
ATOM 1373 O O . LEU A 1 208 ? 51.471 21.023 31.483 1.00 35.15 185 LEU A O 1
ATOM 1378 N N . LEU A 1 209 ? 49.709 22.294 30.946 1.00 36.63 186 LEU A N 1
ATOM 1379 C CA . LEU A 1 209 ? 49.709 22.943 32.273 1.00 36.10 186 LEU A CA 1
ATOM 1380 C C . LEU A 1 209 ? 49.453 21.929 33.378 1.00 37.93 186 LEU A C 1
ATOM 1381 O O . LEU A 1 209 ? 50.075 21.986 34.444 1.00 37.11 186 LEU A O 1
ATOM 1386 N N . ILE A 1 210 ? 48.563 20.975 33.132 1.00 38.74 187 ILE A N 1
ATOM 1387 C CA . ILE A 1 210 ? 48.271 20.002 34.187 1.00 39.65 187 ILE A CA 1
ATOM 1388 C C . ILE A 1 210 ? 49.541 19.191 34.469 1.00 38.04 187 ILE A C 1
ATOM 1389 O O . ILE A 1 210 ? 49.935 19.024 35.638 1.00 36.22 187 ILE A O 1
ATOM 1394 N N . GLU A 1 211 ? 50.190 18.714 33.402 1.00 38.19 188 GLU A N 1
ATOM 1395 C CA . GLU A 1 211 ? 51.406 17.889 33.551 1.00 40.45 188 GLU A CA 1
ATOM 1396 C C . GLU A 1 211 ? 52.589 18.691 34.160 1.00 40.74 188 GLU A C 1
ATOM 1397 O O . GLU A 1 211 ? 53.214 18.263 35.121 1.00 41.71 188 GLU A O 1
ATOM 1403 N N . ALA A 1 212 ? 52.869 19.871 33.622 1.00 39.42 189 ALA A N 1
ATOM 1404 C CA . ALA A 1 212 ? 53.974 20.691 34.109 1.00 36.52 189 ALA A CA 1
ATOM 1405 C C . ALA A 1 212 ? 53.756 21.142 35.549 1.00 36.67 189 ALA A C 1
ATOM 1406 O O . ALA A 1 212 ? 54.651 21.012 36.378 1.00 37.62 189 ALA A O 1
ATOM 1408 N N . LEU A 1 213 ? 52.580 21.700 35.824 1.00 35.20 190 LEU A N 1
ATOM 1409 C CA . LEU A 1 213 ? 52.304 22.338 37.103 1.00 38.16 190 LEU A CA 1
ATOM 1410 C C . LEU A 1 213 ? 52.204 21.385 38.293 1.00 39.75 190 LEU A C 1
ATOM 1411 O O . LEU A 1 213 ? 52.666 21.710 39.382 1.00 39.46 190 LEU A O 1
ATOM 1416 N N . SER A 1 214 ? 51.595 20.217 38.091 1.00 38.54 191 SER A N 1
ATOM 1417 C CA . SER A 1 214 ? 51.472 19.259 39.173 1.00 41.98 191 SER A CA 1
ATOM 1418 C C . SER A 1 214 ? 52.810 18.562 39.464 1.00 43.99 191 SER A C 1
ATOM 1419 O O . SER A 1 214 ? 53.054 18.108 40.585 1.00 49.53 191 SER A O 1
ATOM 1422 N N . SER A 1 215 ? 53.654 18.483 38.439 1.00 41.37 192 SER A N 1
ATOM 1423 C CA . SER A 1 215 ? 55.028 18.012 38.538 1.00 43.37 192 SER A CA 1
ATOM 1424 C C . SER A 1 215 ? 55.818 18.996 39.365 1.00 43.25 192 SER A C 1
ATOM 1425 O O . SER A 1 215 ? 56.429 18.640 40.390 1.00 42.92 192 SER A O 1
ATOM 1428 N N . ALA A 1 216 ? 55.801 20.236 38.884 1.00 39.58 193 ALA A N 1
ATOM 1429 C CA . ALA A 1 216 ? 56.434 21.347 39.544 1.00 39.09 193 ALA A CA 1
ATOM 1430 C C . ALA A 1 216 ? 56.057 21.402 41.004 1.00 42.35 193 ALA A C 1
ATOM 1431 O O . ALA A 1 216 ? 56.906 21.686 41.884 1.00 42.16 193 ALA A O 1
ATOM 1433 N N . GLU A 1 217 ? 54.778 21.168 41.268 1.00 43.13 194 GLU A N 1
ATOM 1434 C CA . GLU A 1 217 ? 54.260 21.261 42.629 1.00 44.16 194 GLU A CA 1
ATOM 1435 C C . GLU A 1 217 ? 54.796 20.151 43.518 1.00 45.33 194 GLU A C 1
ATOM 1436 O O . GLU A 1 217 ? 55.112 20.383 44.673 1.00 45.26 194 GLU A O 1
ATOM 1442 N N . ARG A 1 218 ? 54.898 18.942 42.974 1.00 46.65 195 ARG A N 1
ATOM 1443 C CA . ARG A 1 218 ? 55.504 17.839 43.698 1.00 47.11 195 ARG A CA 1
ATOM 1444 C C . ARG A 1 218 ? 56.972 18.129 43.930 1.00 48.12 195 ARG A C 1
ATOM 1445 O O . ARG A 1 218 ? 57.541 17.678 44.929 1.00 47.97 195 ARG A O 1
ATOM 1453 N N . ALA A 1 219 ? 57.586 18.878 43.008 1.00 44.73 196 ALA A N 1
ATOM 1454 C CA . ALA A 1 219 ? 58.969 19.276 43.183 1.00 44.59 196 ALA A CA 1
ATOM 1455 C C . ALA A 1 219 ? 59.150 20.599 43.979 1.00 45.75 196 ALA A C 1
ATOM 1456 O O . ALA A 1 219 ? 60.272 21.041 44.183 1.00 46.47 196 ALA A O 1
ATOM 1458 N N . GLY A 1 220 ? 58.056 21.232 44.402 1.00 44.08 197 GLY A N 1
ATOM 1459 C CA . GLY A 1 220 ? 58.120 22.529 45.098 1.00 43.72 197 GLY A CA 1
ATOM 1460 C C . GLY A 1 220 ? 58.643 23.748 44.335 1.00 43.30 197 GLY A C 1
ATOM 1461 O O . GLY A 1 220 ? 59.181 24.657 44.946 1.00 42.88 197 GLY A O 1
ATOM 1462 N N . VAL A 1 221 ? 58.474 23.785 43.012 1.00 43.09 198 VAL A N 1
ATOM 1463 C CA . VAL A 1 221 ? 58.976 24.886 42.164 1.00 42.13 198 VAL A CA 1
ATOM 1464 C C . VAL A 1 221 ? 57.893 25.482 41.235 1.00 42.73 198 VAL A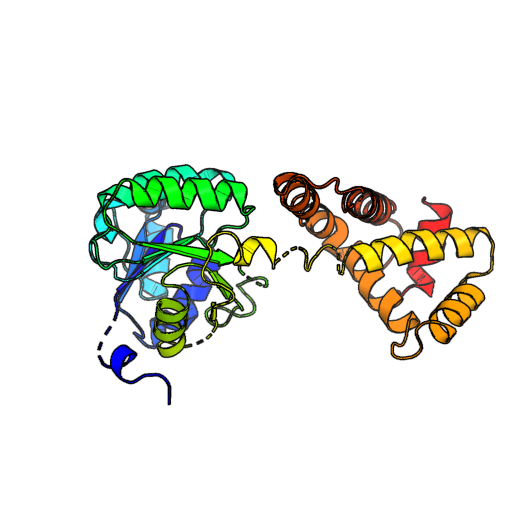 C 1
ATOM 1465 O O . VAL A 1 221 ? 58.197 25.940 40.137 1.00 42.35 198 VAL A O 1
ATOM 1469 N N . THR A 1 222 ? 56.634 25.475 41.682 1.00 45.82 199 THR A N 1
ATOM 1470 C CA . THR A 1 222 ? 55.492 25.864 40.835 1.00 44.89 199 THR A CA 1
ATOM 1471 C C . THR A 1 222 ? 55.575 27.289 40.321 1.00 42.13 199 THR A C 1
ATOM 1472 O O . THR A 1 222 ? 55.456 27.514 39.113 1.00 38.28 199 THR A O 1
ATOM 1476 N N . GLU A 1 223 ? 55.779 28.230 41.247 1.00 41.93 200 GLU A N 1
ATOM 1477 C CA . GLU A 1 223 ? 55.901 29.651 40.932 1.00 42.17 200 GLU A CA 1
ATOM 1478 C C . GLU A 1 223 ? 57.074 29.909 40.034 1.00 42.72 200 GLU A C 1
ATOM 1479 O O . GLU A 1 223 ? 57.003 30.770 39.142 1.00 46.13 200 GLU A O 1
ATOM 1485 N N . ARG A 1 224 ? 58.159 29.161 40.234 1.00 41.42 201 ARG A N 1
ATOM 1486 C CA . ARG A 1 224 ? 59.331 29.359 39.384 1.00 40.03 201 ARG A CA 1
ATOM 1487 C C . ARG A 1 224 ? 59.117 28.878 37.972 1.00 39.16 201 ARG A C 1
ATOM 1488 O O . ARG A 1 224 ? 59.635 29.490 37.012 1.00 39.70 201 ARG A O 1
ATOM 1496 N N . ILE A 1 225 ? 58.368 27.783 37.842 1.00 37.77 202 ILE A N 1
ATOM 1497 C CA . ILE A 1 225 ? 58.022 27.251 36.539 1.00 35.60 202 ILE A CA 1
ATOM 1498 C C . ILE A 1 225 ? 57.026 28.166 35.804 1.00 35.72 202 ILE A C 1
ATOM 1499 O O . ILE A 1 225 ? 57.073 28.275 34.604 1.00 35.06 202 ILE A O 1
ATOM 1504 N N . LEU A 1 226 ? 56.085 28.762 36.523 1.00 38.60 203 LEU A N 1
ATOM 1505 C CA . LEU A 1 226 ? 55.204 29.762 35.916 1.00 39.57 203 LEU A CA 1
ATOM 1506 C C . LEU A 1 226 ? 56.006 30.971 35.435 1.00 41.22 203 LEU A C 1
ATOM 1507 O O . LEU A 1 226 ? 55.792 31.459 34.328 1.00 42.25 203 LEU A O 1
ATOM 1512 N N . ASP A 1 227 ? 56.964 31.413 36.243 1.00 44.35 204 ASP A N 1
ATOM 1513 C CA . ASP A 1 227 ? 57.921 32.461 35.833 1.00 45.84 204 ASP A CA 1
ATOM 1514 C C . ASP A 1 227 ? 58.647 32.106 34.559 1.00 46.50 204 ASP A C 1
ATOM 1515 O O . ASP A 1 227 ? 58.815 32.950 33.685 1.00 45.94 204 ASP A O 1
ATOM 1520 N N . SER A 1 228 ? 59.089 30.854 34.455 1.00 47.84 205 SER A N 1
ATOM 1521 C CA . SER A 1 228 ? 59.916 30.475 33.329 1.00 46.77 205 SER A CA 1
ATOM 1522 C C . SER A 1 228 ? 59.070 30.363 32.060 1.00 44.80 205 SER A C 1
ATOM 1523 O O . SER A 1 228 ? 59.554 30.727 30.976 1.00 46.01 205 SER A O 1
ATOM 1526 N N . VAL A 1 229 ? 57.811 29.913 32.180 1.00 41.40 206 VAL A N 1
ATOM 1527 C CA . VAL A 1 229 ? 56.877 29.976 31.025 1.00 39.33 206 VAL A CA 1
ATOM 1528 C C . VAL A 1 229 ? 56.536 31.446 30.679 1.00 38.63 206 VAL A C 1
ATOM 1529 O O . VAL A 1 229 ? 56.422 31.811 29.513 1.00 37.44 206 VAL A O 1
ATOM 1533 N N . GLN A 1 230 ? 56.353 32.271 31.701 1.00 39.68 207 GLN A N 1
ATOM 1534 C CA . GLN A 1 230 ? 56.101 33.699 31.499 1.00 44.05 207 GLN A CA 1
ATOM 1535 C C . GLN A 1 230 ? 57.265 34.384 30.735 1.00 44.45 207 GLN A C 1
ATOM 1536 O O . GLN A 1 230 ? 57.032 35.156 29.807 1.00 47.67 207 GLN A O 1
ATOM 1542 N N . GLU A 1 231 ? 58.505 34.055 31.085 1.00 43.32 208 GLU A N 1
ATOM 1543 C CA . GLU A 1 231 ? 59.675 34.561 30.328 1.00 45.60 208 GLU A CA 1
ATOM 1544 C C . GLU A 1 231 ? 59.821 34.041 28.880 1.00 41.93 208 GLU A C 1
ATOM 1545 O O . GLU A 1 231 ? 60.248 34.776 27.989 1.00 41.33 208 GLU A O 1
ATOM 1551 N N . THR A 1 232 ? 59.457 32.785 28.643 1.00 38.89 209 THR A N 1
ATOM 1552 C CA . THR A 1 232 ? 59.586 32.165 27.311 1.00 37.83 209 THR A CA 1
ATOM 1553 C C . THR A 1 232 ? 58.520 32.614 26.330 1.00 39.32 209 THR A C 1
ATOM 1554 O O . THR A 1 232 ? 58.785 32.776 25.126 1.00 41.98 209 THR A O 1
ATOM 1558 N N . PHE A 1 233 ? 57.302 32.781 26.831 1.00 39.82 210 PHE A N 1
ATOM 1559 C CA . PHE A 1 233 ? 56.163 33.149 26.004 1.00 39.08 210 PHE A CA 1
ATOM 1560 C C . PHE A 1 233 ? 55.536 34.368 26.643 1.00 44.07 210 PHE A C 1
ATOM 1561 O O . PHE A 1 233 ? 54.458 34.261 27.250 1.00 46.26 210 PHE A O 1
ATOM 1569 N N . PRO A 1 234 ? 56.215 35.532 26.527 1.00 45.30 211 PRO A N 1
ATOM 1570 C CA . PRO A 1 234 ? 55.806 36.703 27.306 1.00 46.21 211 PRO A CA 1
ATOM 1571 C C . PRO A 1 234 ? 54.456 37.337 26.929 1.00 47.59 211 PRO A C 1
ATOM 1572 O O . PRO A 1 234 ? 53.810 37.929 27.787 1.00 53.11 211 PRO A O 1
ATOM 1576 N N . GLY A 1 235 ? 54.003 37.217 25.694 1.00 46.02 212 GLY A N 1
ATOM 1577 C CA . GLY A 1 235 ? 52.697 37.818 25.365 1.00 49.36 212 GLY A CA 1
ATOM 1578 C C . GLY A 1 235 ? 51.501 37.570 26.303 1.00 56.07 212 GLY A C 1
ATOM 1579 O O . GLY A 1 235 ? 50.667 38.450 26.485 1.00 52.53 212 GLY A O 1
ATOM 1580 N N . LEU A 1 236 ? 51.411 36.372 26.889 1.00 59.25 213 LEU A N 1
ATOM 1581 C CA . LEU A 1 236 ? 50.264 35.965 27.721 1.00 56.57 213 LEU A CA 1
ATOM 1582 C C . LEU A 1 236 ? 50.585 35.993 29.208 1.00 54.82 213 LEU A C 1
ATOM 1583 O O . LEU A 1 236 ? 51.738 35.781 29.587 1.00 54.92 213 LEU A O 1
ATOM 1588 N N . ASP A 1 237 ? 49.559 36.219 30.039 1.00 51.83 214 ASP A N 1
ATOM 1589 C CA . ASP A 1 237 ? 49.663 36.065 31.499 1.00 52.02 214 ASP A CA 1
ATOM 1590 C C . ASP A 1 237 ? 49.337 34.609 31.831 1.00 49.40 214 ASP A C 1
ATOM 1591 O O . ASP A 1 237 ? 48.180 34.174 31.757 1.00 49.74 214 ASP A O 1
ATOM 1596 N N . TRP A 1 238 ? 50.369 33.846 32.166 1.00 44.05 215 TRP A N 1
ATOM 1597 C CA . TRP A 1 238 ? 50.223 32.393 32.255 1.00 38.61 215 TRP A CA 1
ATOM 1598 C C . TRP A 1 238 ? 49.500 31.927 33.498 1.00 38.27 215 TRP A C 1
ATOM 1599 O O . TRP A 1 238 ? 48.988 30.800 33.557 1.00 37.97 215 TRP A O 1
ATOM 1610 N N . ARG A 1 239 ? 49.442 32.791 34.494 1.00 37.57 216 ARG A N 1
ATOM 1611 C CA . ARG A 1 239 ? 48.702 32.471 35.704 1.00 41.55 216 ARG A CA 1
ATOM 1612 C C . ARG A 1 239 ? 47.194 32.576 35.437 1.00 41.77 216 ARG A C 1
ATOM 1613 O O . ARG A 1 239 ? 46.440 31.686 35.830 1.00 40.32 216 ARG A O 1
ATOM 1621 N N . ASP A 1 240 ? 46.774 33.629 34.730 1.00 41.84 217 ASP A N 1
ATOM 1622 C CA . ASP A 1 240 ? 45.408 33.726 34.198 1.00 43.49 217 ASP A CA 1
ATOM 1623 C C . ASP A 1 240 ? 45.083 32.536 33.308 1.00 42.13 217 ASP A C 1
ATOM 1624 O O . ASP A 1 240 ? 44.002 31.975 33.398 1.00 43.39 217 ASP A O 1
ATOM 1629 N N . VAL A 1 241 ? 46.012 32.132 32.454 1.00 40.36 218 VAL A N 1
ATOM 1630 C CA . VAL A 1 241 ? 45.766 30.944 31.628 1.00 39.83 218 VAL A CA 1
ATOM 1631 C C . VAL A 1 241 ? 45.543 29.681 32.449 1.00 37.44 218 VAL A C 1
ATOM 1632 O O . VAL A 1 241 ? 44.658 28.868 32.137 1.00 38.41 218 VAL A O 1
ATOM 1636 N N . ALA A 1 242 ? 46.358 29.499 33.477 1.00 37.21 219 ALA A N 1
ATOM 1637 C CA . ALA A 1 242 ? 46.266 28.295 34.325 1.00 38.48 219 ALA A CA 1
ATOM 1638 C C . ALA A 1 242 ? 45.029 28.326 35.207 1.00 39.47 219 ALA A C 1
ATOM 1639 O O . ALA A 1 242 ? 44.406 27.298 35.412 1.00 39.59 219 ALA A O 1
ATOM 1641 N N . ASP A 1 243 ? 44.698 29.507 35.739 1.00 40.06 220 ASP A N 1
ATOM 1642 C CA . ASP A 1 243 ? 43.454 29.722 36.470 1.00 43.11 220 ASP A CA 1
ATOM 1643 C C . ASP A 1 243 ? 42.297 29.297 35.571 1.00 44.88 220 ASP A C 1
ATOM 1644 O O . ASP A 1 243 ? 41.546 28.379 35.907 1.00 48.27 220 ASP A O 1
ATOM 1649 N N . TYR A 1 244 ? 42.208 29.933 34.401 1.00 41.90 221 TYR A N 1
ATOM 1650 C CA . TYR A 1 244 ? 41.096 29.723 33.492 1.00 42.44 221 TYR A CA 1
ATOM 1651 C C . TYR A 1 244 ? 40.928 28.275 33.043 1.00 40.88 221 TYR A C 1
ATOM 1652 O O . TYR A 1 244 ? 39.822 27.739 33.117 1.00 41.60 221 TYR A O 1
ATOM 1661 N N . TYR A 1 245 ? 42.000 27.663 32.538 1.00 40.92 222 TYR A N 1
ATOM 1662 C CA . TYR A 1 245 ? 41.918 26.321 31.926 1.00 39.60 222 TYR A CA 1
ATOM 1663 C C . TYR A 1 245 ? 41.854 25.146 32.902 1.00 40.43 222 TYR A C 1
ATOM 1664 O O . TYR A 1 245 ? 41.277 24.092 32.586 1.00 40.14 222 TYR A O 1
ATOM 1673 N N . LEU A 1 246 ? 42.476 25.297 34.066 1.00 39.19 223 LEU A N 1
ATOM 1674 C CA . LEU A 1 246 ? 42.346 24.298 35.094 1.00 40.53 223 LEU A CA 1
ATOM 1675 C C . LEU A 1 246 ? 40.919 24.329 35.663 1.00 41.11 223 LEU A C 1
ATOM 1676 O O . LEU A 1 246 ? 40.383 23.288 36.015 1.00 42.51 223 LEU A O 1
ATOM 1681 N N . SER A 1 247 ? 40.286 25.503 35.729 1.00 40.83 224 SER A N 1
ATOM 1682 C CA . SER A 1 247 ? 38.898 25.557 36.209 1.00 42.96 224 SER A CA 1
ATOM 1683 C C . SER A 1 247 ? 37.954 24.930 35.185 1.00 43.72 224 SER A C 1
ATOM 1684 O O . SER A 1 247 ? 36.932 24.346 35.544 1.00 48.49 224 SER A O 1
ATOM 1687 N N . ARG A 1 248 ? 38.328 25.021 33.915 1.00 41.21 225 ARG A N 1
ATOM 1688 C CA . ARG A 1 248 ? 37.662 24.303 32.852 1.00 46.12 225 ARG A CA 1
ATOM 1689 C C . ARG A 1 248 ? 37.787 22.775 33.028 1.00 42.74 225 ARG A C 1
ATOM 1690 O O . ARG A 1 248 ? 36.810 22.045 32.829 1.00 42.77 225 ARG A O 1
ATOM 1698 N N . THR A 1 249 ? 38.983 22.293 33.375 1.00 42.08 226 THR A N 1
ATOM 1699 C CA . THR A 1 249 ? 39.184 20.864 33.697 1.00 43.11 226 THR A CA 1
ATOM 1700 C C . THR A 1 249 ? 38.337 20.448 34.907 1.00 46.11 226 THR A C 1
ATOM 1701 O O . THR A 1 249 ? 37.748 19.363 34.912 1.00 47.98 226 THR A O 1
ATOM 1705 N N . PHE A 1 250 ? 38.275 21.310 35.922 1.00 47.89 227 PHE A N 1
ATOM 1706 C CA . PHE A 1 250 ? 37.479 21.036 37.114 1.00 50.89 227 PHE A CA 1
ATOM 1707 C C . PHE A 1 250 ? 36.000 20.853 36.735 1.00 53.87 227 PHE A C 1
ATOM 1708 O O . PHE A 1 250 ? 35.428 19.777 36.927 1.00 50.94 227 PHE A O 1
ATOM 1716 N N . GLU A 1 251 ? 35.421 21.902 36.154 1.00 57.41 228 GLU A N 1
ATOM 1717 C CA . GLU A 1 251 ? 34.001 21.951 35.849 1.00 58.22 228 GLU A CA 1
ATOM 1718 C C . GLU A 1 251 ? 33.600 20.993 34.720 1.00 56.71 228 GLU A C 1
ATOM 1719 O O . GLU A 1 251 ? 32.795 20.100 34.933 1.00 57.99 228 GLU A O 1
ATOM 1725 N N . HIS A 1 252 ? 34.178 21.158 33.535 1.00 56.38 229 HIS A N 1
ATOM 1726 C CA . HIS A 1 252 ? 33.698 20.439 32.342 1.00 57.54 229 HIS A CA 1
ATOM 1727 C C . HIS A 1 252 ? 34.637 19.338 31.876 1.00 55.97 229 HIS A C 1
ATOM 1728 O O . HIS A 1 252 ? 34.613 18.965 30.707 1.00 56.85 229 HIS A O 1
ATOM 1735 N N . GLY A 1 253 ? 35.465 18.814 32.774 1.00 53.30 230 GLY A N 1
ATOM 1736 C CA . GLY A 1 253 ? 36.504 17.860 32.371 1.00 54.20 230 GLY A CA 1
ATOM 1737 C C . GLY A 1 253 ? 35.981 16.673 31.581 1.00 57.24 230 GLY A C 1
ATOM 1738 O O . GLY A 1 253 ? 36.632 16.208 30.635 1.00 54.78 230 GLY A O 1
ATOM 1739 N N . ALA A 1 254 ? 34.804 16.188 31.974 1.00 59.09 231 ALA A N 1
ATOM 1740 C CA . ALA A 1 254 ? 34.174 15.044 31.319 1.00 64.91 231 ALA A CA 1
ATOM 1741 C C . ALA A 1 254 ? 33.935 15.330 29.826 1.00 68.87 231 ALA A C 1
ATOM 1742 O O . ALA A 1 254 ? 34.462 14.613 28.967 1.00 66.49 231 ALA A O 1
ATOM 1744 N N . ARG A 1 255 ? 33.190 16.397 29.529 1.00 71.19 232 ARG A N 1
ATOM 1745 C CA . ARG A 1 255 ? 32.878 16.785 28.140 1.00 76.85 232 ARG A CA 1
ATOM 1746 C C . ARG A 1 255 ? 34.103 17.243 27.320 1.00 79.12 232 ARG A C 1
ATOM 1747 O O . ARG A 1 255 ? 34.137 17.057 26.100 1.00 79.84 232 ARG A O 1
ATOM 1755 N N . ARG A 1 256 ? 35.093 17.831 27.996 1.00 76.76 233 ARG A N 1
ATOM 1756 C CA . ARG A 1 256 ? 36.382 18.210 27.384 1.00 75.44 233 ARG A CA 1
ATOM 1757 C C . ARG A 1 256 ? 37.212 16.994 26.919 1.00 71.61 233 ARG A C 1
ATOM 1758 O O . ARG A 1 256 ? 37.944 17.073 25.914 1.00 63.20 233 ARG A O 1
ATOM 1766 N N . VAL A 1 257 ? 37.084 15.879 27.647 1.00 65.72 234 VAL A N 1
ATOM 1767 C CA . VAL A 1 257 ? 37.692 14.605 27.248 1.00 63.94 234 VAL A CA 1
ATOM 1768 C C . VAL A 1 257 ? 37.027 13.969 26.015 1.00 65.08 234 VAL A C 1
ATOM 1769 O O . VAL A 1 257 ? 37.717 13.344 25.197 1.00 62.82 234 VAL A O 1
ATOM 1773 N N . THR A 1 258 ? 35.702 14.109 25.898 1.00 68.42 235 THR A N 1
ATOM 1774 C CA . THR A 1 258 ? 34.975 13.655 24.703 1.00 72.75 235 THR A CA 1
ATOM 1775 C C . THR A 1 258 ? 35.453 14.420 23.470 1.00 69.25 235 THR A C 1
ATOM 1776 O O . THR A 1 258 ? 35.890 13.808 22.507 1.00 68.78 235 THR A O 1
ATOM 1780 N N . GLU A 1 259 ? 35.385 15.752 23.523 1.00 72.38 236 GLU A N 1
ATOM 1781 C CA . GLU A 1 259 ? 35.925 16.638 22.471 1.00 77.18 236 GLU A CA 1
ATOM 1782 C C . GLU A 1 259 ? 37.357 16.274 22.029 1.00 78.58 236 GLU A C 1
ATOM 1783 O O . GLU A 1 259 ? 37.683 16.358 20.840 1.00 76.94 236 GLU A O 1
ATOM 1797 N N . THR A 1 261 ? 38.813 13.139 22.538 1.00 77.08 238 THR A N 1
ATOM 1798 C CA . THR A 1 261 ? 38.739 11.785 21.966 1.00 73.06 238 THR A CA 1
ATOM 1799 C C . THR A 1 261 ? 38.326 11.821 20.494 1.00 67.79 238 THR A C 1
ATOM 1800 O O . THR A 1 261 ? 38.854 11.067 19.675 1.00 68.13 238 THR A O 1
ATOM 1804 N N . GLU A 1 262 ? 37.385 12.703 20.170 1.00 65.68 239 GLU A N 1
ATOM 1805 C CA . GLU A 1 262 ? 36.938 12.897 18.799 1.00 64.05 239 GLU A CA 1
ATOM 1806 C C . GLU A 1 262 ? 38.068 13.479 17.967 1.00 58.14 239 GLU A C 1
ATOM 1807 O O . GLU A 1 262 ? 38.294 13.030 16.840 1.00 56.48 239 GLU A O 1
ATOM 1813 N N . ALA A 1 263 ? 38.778 14.463 18.531 1.00 52.47 240 ALA A N 1
ATOM 1814 C CA . ALA A 1 263 ? 39.892 15.118 17.833 1.00 51.79 240 ALA A CA 1
ATOM 1815 C C . ALA A 1 263 ? 41.031 14.163 17.448 1.00 52.55 240 ALA A C 1
ATOM 1816 O O . ALA A 1 263 ? 41.557 14.246 16.327 1.00 56.65 240 ALA A O 1
ATOM 1818 N N . ALA A 1 264 ? 41.393 13.256 18.357 1.00 47.39 241 ALA A N 1
ATOM 1819 C CA . ALA A 1 264 ? 42.359 12.192 18.060 1.00 49.86 241 ALA A CA 1
ATOM 1820 C C . ALA A 1 264 ? 41.907 11.308 16.895 1.00 50.36 241 ALA A C 1
ATOM 1821 O O . ALA A 1 264 ? 42.712 10.969 16.025 1.00 52.88 241 ALA A O 1
ATOM 1823 N N . GLU A 1 265 ? 40.622 10.942 16.887 1.00 51.43 242 GLU A N 1
ATOM 1824 C CA . GLU A 1 265 ? 40.019 10.146 15.792 1.00 55.35 242 GLU A CA 1
ATOM 1825 C C . GLU A 1 265 ? 40.009 10.900 14.448 1.00 52.24 242 GLU A C 1
ATOM 1826 O O . GLU A 1 265 ? 40.264 10.321 13.402 1.00 54.86 242 GLU A O 1
ATOM 1832 N N . THR A 1 266 ? 39.720 12.197 14.492 1.00 48.22 243 THR A N 1
ATOM 1833 C CA . THR A 1 266 ? 39.773 13.058 13.306 1.00 48.24 243 THR A CA 1
ATOM 1834 C C . THR A 1 266 ? 41.177 13.092 12.709 1.00 52.92 243 THR A C 1
ATOM 1835 O O . THR A 1 266 ? 41.357 12.919 11.496 1.00 58.03 243 THR A O 1
ATOM 1839 N N . ILE A 1 267 ? 42.169 13.288 13.566 1.00 50.38 244 ILE A N 1
ATOM 1840 C CA . ILE A 1 267 ? 43.550 13.361 13.120 1.00 49.82 244 ILE A CA 1
ATOM 1841 C C . ILE A 1 267 ? 43.981 11.993 12.605 1.00 52.70 244 ILE A C 1
ATOM 1842 O O . ILE A 1 267 ? 44.631 11.887 11.570 1.00 54.45 244 ILE A O 1
ATOM 1847 N N . GLU A 1 268 ? 43.604 10.945 13.327 1.00 55.76 245 GLU A N 1
ATOM 1848 C CA . GLU A 1 268 ? 43.899 9.594 12.885 1.00 59.77 245 GLU A CA 1
ATOM 1849 C C . GLU A 1 268 ? 43.262 9.344 11.527 1.00 62.87 245 GLU A C 1
ATOM 1850 O O . GLU A 1 268 ? 43.894 8.765 10.639 1.00 65.42 245 GLU A O 1
ATOM 1856 N N . SER A 1 269 ? 42.027 9.823 11.366 1.00 64.16 246 SER A N 1
ATOM 1857 C CA . SER A 1 269 ? 41.279 9.678 10.118 1.00 64.38 246 SER A CA 1
ATOM 1858 C C . SER A 1 269 ? 42.028 10.258 8.913 1.00 63.30 246 SER A C 1
ATOM 1859 O O . SER A 1 269 ? 41.705 9.936 7.773 1.00 67.52 246 SER A O 1
ATOM 1862 N N . PHE A 1 270 ? 43.026 11.107 9.168 1.00 61.74 247 PHE A N 1
ATOM 1863 C CA . PHE A 1 270 ? 43.843 11.697 8.091 1.00 60.66 247 PHE A CA 1
ATOM 1864 C C . PHE A 1 270 ? 45.141 10.952 7.796 1.00 60.26 247 PHE A C 1
ATOM 1865 O O . PHE A 1 270 ? 45.992 11.468 7.059 1.00 57.05 247 PHE A O 1
ATOM 1873 N N . GLY A 1 271 ? 45.293 9.754 8.369 1.00 62.29 248 GLY A N 1
ATOM 1874 C CA . GLY A 1 271 ? 46.532 8.983 8.257 1.00 59.70 248 GLY A CA 1
ATOM 1875 C C . GLY A 1 271 ? 47.645 9.446 9.191 1.00 60.91 248 GLY A C 1
ATOM 1876 O O . GLY A 1 271 ? 48.803 9.076 9.014 1.00 60.76 248 GLY A O 1
ATOM 1877 N N . LEU A 1 272 ? 47.309 10.266 10.183 1.00 60.14 249 LEU A N 1
ATOM 1878 C CA . LEU A 1 272 ? 48.308 10.760 11.135 1.00 57.86 249 LEU A CA 1
ATOM 1879 C C . LEU A 1 272 ? 48.132 10.134 12.509 1.00 58.66 249 LEU A C 1
ATOM 1880 O O . LEU A 1 272 ? 47.006 9.967 12.982 1.00 61.25 249 LEU A O 1
ATOM 1885 N N . ASN A 1 273 ? 49.250 9.795 13.148 1.00 57.81 250 ASN A N 1
ATOM 1886 C CA . ASN A 1 273 ? 49.259 9.471 14.573 1.00 54.93 250 ASN A CA 1
ATOM 1887 C C . ASN A 1 273 ? 48.859 10.691 15.403 1.00 50.43 250 ASN A C 1
ATOM 1888 O O . ASN A 1 273 ? 49.192 11.827 15.055 1.00 48.51 250 ASN A O 1
ATOM 1893 N N . ALA A 1 274 ? 48.111 10.450 16.478 1.00 45.71 251 ALA A N 1
ATOM 1894 C CA . ALA A 1 274 ? 47.553 11.514 17.295 1.00 42.71 251 ALA A CA 1
ATOM 1895 C C . ALA A 1 274 ? 48.037 11.413 18.749 1.00 43.24 251 ALA A C 1
ATOM 1896 O O . ALA A 1 274 ? 47.214 11.468 19.658 1.00 46.88 251 ALA A O 1
ATOM 1898 N N . PRO A 1 275 ? 49.364 11.261 18.987 1.00 42.78 252 PRO A N 1
ATOM 1899 C CA . PRO A 1 275 ? 49.755 11.031 20.398 1.00 41.46 252 PRO A CA 1
ATOM 1900 C C . PRO A 1 275 ? 49.526 12.212 21.332 1.00 43.47 252 PRO A C 1
ATOM 1901 O O . PRO A 1 275 ? 49.244 11.995 22.517 1.00 44.94 252 PRO A O 1
ATOM 1913 N N . SER A 1 277 ? 47.040 14.495 21.098 1.00 40.33 254 SER A N 1
ATOM 1914 C CA . SER A 1 277 ? 45.607 14.498 21.371 1.00 42.51 254 SER A CA 1
ATOM 1915 C C . SER A 1 277 ? 45.213 13.372 22.298 1.00 41.44 254 SER A C 1
ATOM 1916 O O . SER A 1 277 ? 44.360 13.555 23.155 1.00 40.18 254 SER A O 1
ATOM 1919 N N . ARG A 1 278 ? 45.787 12.190 22.098 1.00 43.46 255 ARG A N 1
ATOM 1920 C CA . ARG A 1 278 ? 45.427 11.069 22.970 1.00 47.87 255 ARG A CA 1
ATOM 1921 C C . ARG A 1 278 ? 45.928 11.317 24.410 1.00 43.92 255 ARG A C 1
ATOM 1922 O O . ARG A 1 278 ? 45.197 11.087 25.368 1.00 42.53 255 ARG A O 1
ATOM 1930 N N . ALA A 1 279 ? 47.161 11.814 24.545 1.00 43.57 256 ALA A N 1
ATOM 1931 C CA . ALA A 1 279 ? 47.750 12.037 25.872 1.00 41.94 256 ALA A CA 1
ATOM 1932 C C . ALA A 1 279 ? 46.989 13.149 26.588 1.00 42.38 256 ALA A C 1
ATOM 1933 O O . ALA A 1 279 ? 46.757 13.047 27.784 1.00 41.91 256 ALA A O 1
ATOM 1935 N N . ALA A 1 280 ? 46.556 14.178 25.846 1.00 39.03 257 ALA A N 1
ATOM 1936 C CA . ALA A 1 280 ? 45.831 15.297 26.469 1.00 40.94 257 ALA A CA 1
ATOM 1937 C C . ALA A 1 280 ? 44.454 14.895 27.052 1.00 43.82 257 ALA A C 1
ATOM 1938 O O . ALA A 1 280 ? 44.119 15.245 28.203 1.00 40.02 257 ALA A O 1
ATOM 1940 N N . CYS A 1 281 ? 43.701 14.139 26.252 1.00 43.36 258 CYS A N 1
ATOM 1941 C CA . CYS A 1 281 ? 42.466 13.480 26.654 1.00 47.57 258 CYS A CA 1
ATOM 1942 C C . CYS A 1 281 ? 42.641 12.649 27.918 1.00 47.05 258 CYS A C 1
ATOM 1943 O O . CYS A 1 281 ? 41.898 12.832 28.885 1.00 47.14 258 CYS A O 1
ATOM 1946 N N . GLU A 1 282 ? 43.606 11.730 27.915 1.00 46.02 259 GLU A N 1
ATOM 1947 C CA . GLU A 1 282 ? 43.954 10.999 29.130 1.00 46.67 259 GLU A CA 1
ATOM 1948 C C . GLU A 1 282 ? 44.202 11.953 30.318 1.00 45.83 259 GLU A C 1
ATOM 1949 O O . GLU A 1 282 ? 43.685 11.746 31.420 1.00 48.19 259 GLU A O 1
ATOM 1955 N N . THR A 1 283 ? 44.990 13.000 30.077 1.00 43.55 260 THR A N 1
ATOM 1956 C CA . THR A 1 283 ? 45.431 13.902 31.138 1.00 42.56 260 THR A CA 1
ATOM 1957 C C . THR A 1 283 ? 44.274 14.664 31.741 1.00 41.71 260 THR A C 1
ATOM 1958 O O . THR A 1 283 ? 44.145 14.734 32.970 1.00 42.39 260 THR A O 1
ATOM 1962 N N . ILE A 1 284 ? 43.453 15.250 30.876 1.00 38.37 261 ILE A N 1
ATOM 1963 C CA . ILE A 1 284 ? 42.286 16.024 31.315 1.00 39.03 261 ILE A CA 1
ATOM 1964 C C . ILE A 1 284 ? 41.285 15.136 32.101 1.00 40.77 261 ILE A C 1
ATOM 1965 O O . ILE A 1 284 ? 40.754 15.551 33.138 1.00 40.43 261 ILE A O 1
ATOM 1970 N N . ALA A 1 285 ? 41.083 13.904 31.634 1.00 42.17 262 ALA A N 1
ATOM 1971 C CA . ALA A 1 285 ? 40.210 12.931 32.331 1.00 43.96 262 ALA A CA 1
ATOM 1972 C C . ALA A 1 285 ? 40.781 12.524 33.677 1.00 47.35 262 ALA A C 1
ATOM 1973 O O . ALA A 1 285 ? 40.052 12.477 34.669 1.00 50.14 262 ALA A O 1
ATOM 1975 N N . ALA A 1 286 ? 42.076 12.201 33.704 1.00 47.04 263 ALA A N 1
ATOM 1976 C CA . ALA A 1 286 ? 42.751 11.860 34.948 1.00 47.08 263 ALA A CA 1
ATOM 1977 C C . ALA A 1 286 ? 42.649 13.003 35.942 1.00 46.00 263 ALA A C 1
ATOM 1978 O O . ALA A 1 286 ? 42.398 12.765 37.115 1.00 50.30 263 ALA A O 1
ATOM 1980 N N . ALA A 1 287 ? 42.824 14.238 35.459 1.00 43.09 264 ALA A N 1
ATOM 1981 C CA . ALA A 1 287 ? 42.838 15.428 36.314 1.00 42.34 264 ALA A CA 1
ATOM 1982 C C . ALA A 1 287 ? 41.446 15.794 36.822 1.00 42.73 264 ALA A C 1
ATOM 1983 O O . ALA A 1 287 ? 41.285 16.167 37.999 1.00 44.17 264 ALA A O 1
ATOM 1985 N N . HIS A 1 288 ? 40.453 15.672 35.943 1.00 40.38 265 HIS A N 1
ATOM 1986 C CA . HIS A 1 288 ? 39.055 15.877 36.325 1.00 43.43 265 HIS A CA 1
ATOM 1987 C C . HIS A 1 288 ? 38.637 14.922 37.460 1.00 43.49 265 HIS A C 1
ATOM 1988 O O . HIS A 1 288 ? 38.052 15.345 38.472 1.00 43.00 265 HIS A O 1
ATOM 1995 N N . ALA A 1 289 ? 38.939 13.638 37.268 1.00 44.78 266 ALA A N 1
ATOM 1996 C CA . ALA A 1 289 ? 38.703 12.594 38.278 1.00 47.29 266 ALA A CA 1
ATOM 1997 C C . ALA A 1 289 ? 39.426 12.942 39.581 1.00 52.64 266 ALA A C 1
ATOM 1998 O O . ALA A 1 289 ? 38.828 12.937 40.664 1.00 55.87 266 ALA A O 1
ATOM 2000 N N . ALA A 1 290 ? 40.713 13.259 39.459 1.00 52.39 267 ALA A N 1
ATOM 2001 C CA . ALA A 1 290 ? 41.545 13.620 40.592 1.00 52.62 267 ALA A CA 1
ATOM 2002 C C . ALA A 1 290 ? 40.941 14.741 41.440 1.00 52.90 267 ALA A C 1
ATOM 2003 O O . ALA A 1 290 ? 41.043 14.713 42.670 1.00 53.82 267 ALA A O 1
ATOM 2013 N N . LYS A 1 292 ? 37.592 15.799 41.633 1.00 57.06 269 LYS A N 1
ATOM 2014 C CA . LYS A 1 292 ? 36.216 15.601 42.122 1.00 62.68 269 LYS A CA 1
ATOM 2015 C C . LYS A 1 292 ? 36.199 15.257 43.614 1.00 65.11 269 LYS A C 1
ATOM 2016 O O . LYS A 1 292 ? 37.044 14.487 44.076 1.00 67.67 269 LYS A O 1
ATOM 2022 N N . ASP A 1 293 ? 35.242 15.830 44.354 1.00 68.37 270 ASP A N 1
ATOM 2023 C CA . ASP A 1 293 ? 35.005 15.524 45.802 1.00 71.09 270 ASP A CA 1
ATOM 2024 C C . ASP A 1 293 ? 36.203 15.861 46.713 1.00 69.18 270 ASP A C 1
ATOM 2025 O O . ASP A 1 293 ? 36.509 15.130 47.663 1.00 72.53 270 ASP A O 1
ATOM 2030 N N . GLN A 1 294 ? 36.868 16.973 46.403 1.00 65.35 271 GLN A N 1
ATOM 2031 C CA . GLN A 1 294 ? 38.053 17.447 47.130 1.00 64.39 271 GLN A CA 1
ATOM 2032 C C . GLN A 1 294 ? 37.822 18.841 47.731 1.00 61.80 271 GLN A C 1
ATOM 2033 O O . GLN A 1 294 ? 38.752 19.470 48.229 1.00 60.80 271 GLN A O 1
ATOM 2039 N N . GLY A 1 295 ? 36.577 19.316 47.661 1.00 61.29 272 GLY A N 1
ATOM 2040 C CA . GLY A 1 295 ? 36.185 20.597 48.254 1.00 61.09 272 GLY A CA 1
ATOM 2041 C C . GLY A 1 295 ? 36.673 21.805 47.488 1.00 61.39 272 GLY A C 1
ATOM 2042 O O . GLY A 1 295 ? 36.747 22.907 48.037 1.00 63.96 272 GLY A O 1
ATOM 2043 N N . LEU A 1 296 ? 37.015 21.590 46.217 1.00 60.26 273 LEU A N 1
ATOM 2044 C CA . LEU A 1 296 ? 37.456 22.653 45.315 1.00 58.95 273 LEU A CA 1
ATOM 2045 C C . LEU A 1 296 ? 36.259 23.375 44.740 1.00 60.70 273 LEU A C 1
ATOM 2046 O O . LEU A 1 296 ? 35.167 22.815 44.687 1.00 58.99 273 LEU A O 1
ATOM 2051 N N . SER A 1 297 ? 36.487 24.602 44.279 1.00 64.17 274 SER A N 1
ATOM 2052 C CA . SER A 1 297 ? 35.475 25.439 43.633 1.00 67.48 274 SER A CA 1
ATOM 2053 C C . SER A 1 297 ? 36.044 25.962 42.299 1.00 69.37 274 SER A C 1
ATOM 2054 O O . SER A 1 297 ? 37.258 26.191 42.206 1.00 69.38 274 SER A O 1
ATOM 2057 N N . VAL A 1 298 ? 35.193 26.154 41.280 1.00 67.28 275 VAL A N 1
ATOM 2058 C CA . VAL A 1 298 ? 35.651 26.647 39.955 1.00 68.62 275 VAL A CA 1
ATOM 2059 C C . VAL A 1 298 ? 36.383 27.991 40.082 1.00 72.66 275 VAL A C 1
ATOM 2060 O O . VAL A 1 298 ? 37.167 28.385 39.216 1.00 74.51 275 VAL A O 1
ATOM 2064 N N . ASN A 1 299 ? 36.117 28.661 41.196 1.00 70.96 276 ASN A N 1
ATOM 2065 C CA . ASN A 1 299 ? 36.659 29.957 41.532 1.00 73.75 276 ASN A CA 1
ATOM 2066 C C . ASN A 1 299 ? 38.073 29.897 42.138 1.00 69.88 276 ASN A C 1
ATOM 2067 O O . ASN A 1 299 ? 38.702 30.937 42.346 1.00 72.59 276 ASN A O 1
ATOM 2072 N N . ASP A 1 300 ? 38.573 28.689 42.406 1.00 63.86 277 ASP A N 1
ATOM 2073 C CA . ASP A 1 300 ? 39.755 28.497 43.269 1.00 63.70 277 ASP A CA 1
ATOM 2074 C C . ASP A 1 300 ? 41.155 28.791 42.688 1.00 64.54 277 ASP A C 1
ATOM 2075 O O . ASP A 1 300 ? 42.127 28.962 43.457 1.00 63.35 277 ASP A O 1
ATOM 2080 N N . GLY A 1 301 ? 41.265 28.842 41.360 1.00 59.67 278 GLY A N 1
ATOM 2081 C CA . GLY A 1 301 ? 42.546 29.117 40.696 1.00 54.77 278 GLY A CA 1
ATOM 2082 C C . GLY A 1 301 ? 43.549 27.976 40.777 1.00 52.25 278 GLY A C 1
ATOM 2083 O O . GLY A 1 301 ? 43.290 26.953 41.439 1.00 49.44 278 GLY A O 1
ATOM 2084 N N . TYR A 1 302 ? 44.701 28.153 40.117 1.00 49.86 279 TYR A N 1
ATOM 2085 C CA . TYR A 1 302 ? 45.779 27.149 40.141 1.00 46.30 279 TYR A CA 1
ATOM 2086 C C . TYR A 1 302 ? 46.365 26.974 41.551 1.00 46.02 279 TYR A C 1
ATOM 2087 O O . TYR A 1 302 ? 46.621 25.838 41.978 1.00 47.06 279 TYR A O 1
ATOM 2096 N N . ARG A 1 303 ? 46.539 28.076 42.285 1.00 45.84 280 ARG A N 1
ATOM 2097 C CA . ARG A 1 303 ? 46.972 27.993 43.680 1.00 49.46 280 ARG A CA 1
ATOM 2098 C C . ARG A 1 303 ? 46.114 26.986 44.438 1.00 51.96 280 ARG A C 1
ATOM 2099 O O . ARG A 1 303 ? 46.633 26.241 45.252 1.00 53.24 280 ARG A O 1
ATOM 2107 N N . GLY A 1 304 ? 44.818 26.933 44.118 1.00 51.89 281 GLY A N 1
ATOM 2108 C CA . GLY A 1 304 ? 43.898 25.925 44.654 1.00 48.97 281 GLY A CA 1
ATOM 2109 C C . GLY A 1 304 ? 43.998 24.549 44.018 1.00 48.72 281 GLY A C 1
ATOM 2110 O O . GLY A 1 304 ? 44.183 23.568 44.729 1.00 49.48 281 GLY A O 1
ATOM 2111 N N . PHE A 1 305 ? 43.895 24.459 42.683 1.00 47.07 282 PHE A N 1
ATOM 2112 C CA . PHE A 1 305 ? 43.855 23.142 41.998 1.00 48.36 282 PHE A CA 1
ATOM 2113 C C . PHE A 1 305 ? 45.164 22.329 42.043 1.00 45.47 282 PHE A C 1
ATOM 2114 O O . PHE A 1 305 ? 45.154 21.082 42.165 1.00 42.61 282 PHE A O 1
ATOM 2122 N N . VAL A 1 306 ? 46.280 23.038 41.883 1.00 43.93 283 VAL A N 1
ATOM 2123 C CA . VAL A 1 306 ? 47.561 22.392 41.647 1.00 42.29 283 VAL A CA 1
ATOM 2124 C C . VAL A 1 306 ? 47.971 21.500 42.822 1.00 43.73 283 VAL A C 1
ATOM 2125 O O . VAL A 1 306 ? 48.376 20.351 42.601 1.00 42.65 283 VAL A O 1
ATOM 2129 N N . PRO A 1 307 ? 47.830 21.988 44.077 1.00 45.32 284 PRO A N 1
ATOM 2130 C CA . PRO A 1 307 ? 48.209 21.089 45.192 1.00 48.52 284 PRO A CA 1
ATOM 2131 C C . PRO A 1 307 ? 47.340 19.842 45.253 1.00 48.92 284 PRO A C 1
ATOM 2132 O O . PRO A 1 307 ? 47.805 18.758 45.640 1.00 49.02 284 PRO A O 1
ATOM 2136 N N . VAL A 1 308 ? 46.093 19.989 44.829 1.00 48.17 285 VAL A N 1
ATOM 2137 C CA . VAL A 1 308 ? 45.199 18.858 44.816 1.00 47.78 285 VAL A CA 1
ATOM 2138 C C . VAL A 1 308 ? 45.640 17.851 43.752 1.00 48.00 285 VAL A C 1
ATOM 2139 O O . VAL A 1 308 ? 45.796 16.666 44.071 1.00 49.37 285 VAL A O 1
ATOM 2143 N N . LEU A 1 309 ? 45.861 18.324 42.521 1.00 46.66 286 LEU A N 1
ATOM 2144 C CA . LEU A 1 309 ? 46.384 17.501 41.427 1.00 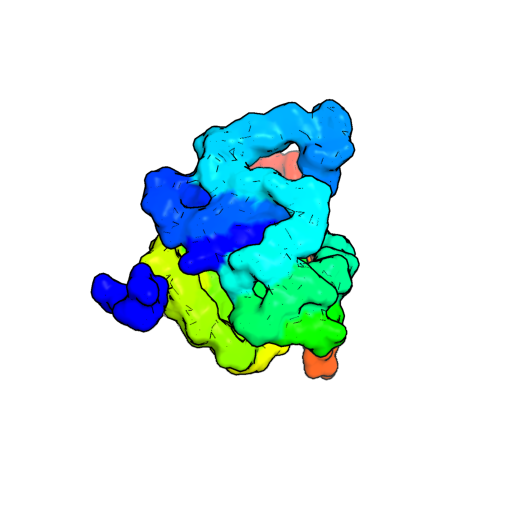45.99 286 LEU A CA 1
ATOM 2145 C C . LEU A 1 309 ? 47.731 16.868 41.760 1.00 48.94 286 LEU A C 1
ATOM 2146 O O . LEU A 1 309 ? 47.946 15.680 41.487 1.00 49.07 286 LEU A O 1
ATOM 2151 N N . ALA A 1 310 ? 48.649 17.673 42.302 1.00 48.73 287 ALA A N 1
ATOM 2152 C CA . ALA A 1 310 ? 49.966 17.176 42.717 1.00 50.96 287 ALA A CA 1
ATOM 2153 C C . ALA A 1 310 ? 49.808 15.915 43.592 1.00 54.28 287 ALA A C 1
ATOM 2154 O O . ALA A 1 310 ? 50.379 14.860 43.291 1.00 53.37 287 ALA A O 1
ATOM 2156 N N . ARG A 1 311 ? 48.998 16.032 44.639 1.00 57.52 288 ARG A N 1
ATOM 2157 C CA . ARG A 1 311 ? 48.747 14.926 45.561 1.00 63.47 288 ARG A CA 1
ATOM 2158 C C . ARG A 1 311 ? 47.902 13.817 44.952 1.00 64.23 288 ARG A C 1
ATOM 2159 O O . ARG A 1 311 ? 48.239 12.641 45.067 1.00 65.59 288 ARG A O 1
ATOM 2167 N N . ARG A 1 312 ? 46.824 14.195 44.277 1.00 62.20 289 ARG A N 1
ATOM 2168 C CA . ARG A 1 312 ? 45.851 13.216 43.815 1.00 64.46 289 ARG A CA 1
ATOM 2169 C C . ARG A 1 312 ? 46.273 12.442 42.573 1.00 62.93 289 ARG A C 1
ATOM 2170 O O . ARG A 1 312 ? 45.908 11.266 42.446 1.00 61.86 289 ARG A O 1
ATOM 2178 N N . LEU A 1 313 ? 46.998 13.097 41.652 1.00 57.73 290 LEU A N 1
ATOM 2179 C CA . LEU A 1 313 ? 47.731 12.384 40.602 1.00 54.94 290 LEU A CA 1
ATOM 2180 C C . LEU A 1 313 ? 49.020 11.850 41.243 1.00 60.12 290 LEU A C 1
ATOM 2181 O O . LEU A 1 313 ? 49.455 10.726 40.989 1.00 60.33 290 LEU A O 1
#

B-factor: mean 54.96, std 18.58, range [27.33, 204.44]

Radius of gyration: 22.37 Å; Cα contacts (8 Å, |Δi|>4): 539; chains: 1; bounding box: 59×38×55 Å

Organism: Rhizobium meliloti (strain 1021) (NCBI:txid266834)

Solvent-accessible surface area: 14713 Å² total

InterPro domains:
  IPR008927 6-phosphogluconate dehydrogenase-like, C-terminal domain superfamily [SSF48179] (166-273)
  IPR013328 6-phosphogluconate dehydrogenase, domain 2 [G3DSA:1.10.1040.10] (174-294)
  IPR015814 Phosphogluconate dehydrogenase, NAD-binding, putative, C-terminal [PF09130] (193-261)
  IPR015815 3-hydroxyisobutyrate dehydrogenase-related [PIRSF000103] (1-267)
  IPR036291 NAD(P)-binding domain superfamily [SSF51735] (3-164)

Foldseek 3Di:
DFDPVQQVWEEEEEDDDDLVLLQLQVLQVVCLDQAEYEYPLCVPPVRNVVSCVSCVVSNYHYDPALLVCLPGQEYEYEDAQVCLLVNLLRNQANHDLNHEYEYAYLAALVSQVSSQVSNVVHRYHYKYKYFPDCVVPHNQTEIEIEACCQVVVQSNSVSSPHYDYDYHDRRVRSLVLVVLVLLVVLLVCLVVQLVCVLVVNNVVVLVVVCVVPVPDNVQVVQLQSLLCLQPVLPVSLVSCNNQVNCVVVVDHDCNVSSSVRSNQLNVLPPPPDDSNRGCVGSSPSSSVSD